Protein AF-A0A8H4ZK59-F1 (afdb_monomer)

Structure (mmCIF, N/CA/C/O backbone):
data_AF-A0A8H4ZK59-F1
#
_entry.id   AF-A0A8H4ZK59-F1
#
loop_
_atom_site.group_PDB
_atom_site.id
_atom_site.type_symbol
_atom_site.label_atom_id
_atom_site.label_alt_id
_atom_site.label_comp_id
_atom_site.label_asym_id
_atom_site.label_entity_id
_atom_site.label_seq_id
_atom_site.pdbx_PDB_ins_code
_atom_site.Cartn_x
_atom_site.Cartn_y
_atom_site.Cartn_z
_atom_site.occupancy
_atom_site.B_iso_or_equiv
_atom_site.auth_seq_id
_atom_site.auth_comp_id
_atom_site.auth_asym_id
_atom_site.auth_atom_id
_atom_site.pdbx_PDB_model_num
ATOM 1 N N . MET A 1 1 ? -4.619 -19.158 7.347 1.00 48.34 1 MET A N 1
ATOM 2 C CA . MET A 1 1 ? -5.415 -19.045 8.586 1.00 48.34 1 MET A CA 1
ATOM 3 C C . MET A 1 1 ? -6.252 -17.787 8.494 1.00 48.34 1 MET A C 1
ATOM 5 O O . MET A 1 1 ? -5.765 -16.810 7.934 1.00 48.34 1 MET A O 1
ATOM 9 N N . THR A 1 2 ? -7.490 -17.839 8.978 1.00 58.56 2 THR A N 1
ATOM 10 C CA . THR A 1 2 ? -8.391 -16.685 9.033 1.00 58.56 2 THR A CA 1
ATOM 11 C C . THR A 1 2 ? -7.908 -15.717 10.112 1.00 58.56 2 THR A C 1
ATOM 13 O O . THR A 1 2 ? -7.569 -16.148 11.212 1.00 58.56 2 THR A O 1
ATOM 16 N N . VAL A 1 3 ? -7.836 -14.427 9.795 1.00 61.72 3 VAL A N 1
ATOM 17 C CA . VAL A 1 3 ? -7.643 -13.352 10.767 1.00 61.72 3 VAL A CA 1
ATOM 18 C C . VAL A 1 3 ? -8.792 -13.442 11.779 1.00 61.72 3 VAL A C 1
ATOM 20 O O . VAL A 1 3 ? -9.950 -13.475 11.355 1.00 61.72 3 VAL A O 1
ATOM 23 N N . PRO A 1 4 ? -8.514 -13.536 13.092 1.00 56.09 4 PRO A N 1
ATOM 24 C CA . PRO A 1 4 ? -9.549 -13.516 14.115 1.00 56.09 4 PRO A CA 1
ATOM 25 C C . PRO A 1 4 ? -10.459 -12.314 13.911 1.00 56.09 4 PRO A C 1
ATOM 27 O O . PRO A 1 4 ? -9.973 -11.208 13.677 1.00 56.09 4 PRO A O 1
ATOM 30 N N . LYS A 1 5 ? -11.773 -12.527 14.012 1.00 52.84 5 LYS A N 1
ATOM 31 C CA . LYS A 1 5 ? -12.752 -11.445 13.856 1.00 52.84 5 LYS A CA 1
ATOM 32 C C . LYS A 1 5 ? -12.505 -10.316 14.865 1.00 52.84 5 LYS A C 1
ATOM 34 O O . LYS A 1 5 ? -12.771 -9.167 14.557 1.00 52.84 5 LYS A O 1
ATOM 39 N N . ASP A 1 6 ? -11.895 -10.634 16.008 1.00 48.19 6 ASP A N 1
ATOM 40 C CA . ASP A 1 6 ? -11.504 -9.690 17.063 1.00 48.19 6 ASP A CA 1
ATOM 41 C C . ASP A 1 6 ? -10.231 -8.887 16.754 1.00 48.19 6 ASP A C 1
ATOM 43 O O . ASP A 1 6 ? -9.748 -8.156 17.620 1.00 48.19 6 ASP A O 1
ATOM 47 N N . LEU A 1 7 ? -9.671 -8.989 15.538 1.00 55.62 7 LEU A N 1
ATOM 48 C CA . LEU A 1 7 ? -8.672 -8.039 15.051 1.00 55.62 7 LEU A CA 1
ATOM 49 C C . LEU A 1 7 ? -9.345 -6.678 14.817 1.00 55.62 7 LEU A C 1
ATOM 51 O O . LEU A 1 7 ? -9.568 -6.239 13.690 1.00 55.62 7 LEU A O 1
ATOM 55 N N . ALA A 1 8 ? -9.674 -6.004 15.910 1.00 51.56 8 ALA A N 1
ATOM 56 C CA . ALA A 1 8 ? -10.056 -4.615 15.900 1.00 51.56 8 ALA A CA 1
ATOM 57 C C . ALA A 1 8 ? -8.782 -3.796 15.685 1.00 51.56 8 ALA A C 1
ATOM 59 O O . ALA A 1 8 ? -7.984 -3.581 16.601 1.00 51.56 8 ALA A O 1
ATOM 60 N N . LEU A 1 9 ? -8.594 -3.314 14.455 1.00 60.66 9 LEU A N 1
ATOM 61 C CA . LEU A 1 9 ? -7.828 -2.093 14.253 1.00 60.66 9 LEU A CA 1
ATOM 62 C C . LEU A 1 9 ? -8.325 -1.063 15.288 1.00 60.66 9 LEU A C 1
ATOM 64 O O . LEU A 1 9 ? -9.522 -0.773 15.320 1.00 60.66 9 LEU A O 1
ATOM 68 N N . PRO A 1 10 ? -7.442 -0.555 16.164 1.00 58.97 10 PRO A N 1
ATOM 69 C CA . PRO A 1 10 ? -6.120 -0.098 15.755 1.00 58.97 10 PRO A CA 1
ATOM 70 C C . PRO A 1 10 ? -4.900 -0.776 16.394 1.00 58.97 10 PRO A C 1
ATOM 72 O O . PRO A 1 10 ? -3.805 -0.465 15.957 1.00 58.97 10 PRO A O 1
ATOM 75 N N . ASN A 1 11 ? -5.021 -1.691 17.360 1.00 65.44 11 ASN A N 1
ATOM 76 C CA . ASN A 1 11 ? -3.847 -2.192 18.098 1.00 65.44 11 ASN A CA 1
ATOM 77 C C . ASN A 1 11 ? -3.558 -3.663 17.790 1.00 65.44 11 ASN A C 1
ATOM 79 O O . ASN A 1 11 ? -4.249 -4.549 18.296 1.00 65.44 11 ASN A O 1
ATOM 83 N N . PHE A 1 12 ? -2.523 -3.941 16.996 1.00 71.69 12 PHE A N 1
ATOM 84 C CA . PHE A 1 12 ? -2.139 -5.319 16.692 1.00 71.69 12 PHE A CA 1
ATOM 85 C C . PHE A 1 12 ? -0.663 -5.466 16.311 1.00 71.69 12 PHE A C 1
ATOM 87 O O . PHE A 1 12 ? -0.071 -4.588 15.685 1.00 71.69 12 PHE A O 1
ATOM 94 N N . ASP A 1 13 ? -0.105 -6.623 16.661 1.00 79.56 13 ASP A N 1
ATOM 95 C CA . ASP A 1 13 ? 1.208 -7.101 16.235 1.00 79.56 13 ASP A CA 1
ATOM 96 C C . ASP A 1 13 ? 0.996 -8.360 15.388 1.00 79.56 13 ASP A C 1
ATOM 98 O O . ASP A 1 13 ? 0.587 -9.414 15.891 1.00 79.56 13 ASP A O 1
ATOM 102 N N . ALA A 1 14 ? 1.218 -8.244 14.079 1.00 74.38 14 ALA A N 1
ATOM 103 C CA . ALA A 1 14 ? 0.991 -9.330 13.140 1.00 74.38 14 ALA A CA 1
ATOM 104 C C . ALA A 1 14 ? 2.139 -9.518 12.159 1.00 74.38 14 ALA A C 1
ATOM 106 O O . ALA A 1 14 ? 2.661 -8.579 11.560 1.00 74.38 14 ALA A O 1
ATOM 107 N N . VAL A 1 15 ? 2.451 -10.785 11.909 1.00 80.06 15 VAL A N 1
ATOM 108 C CA . VAL A 1 15 ? 3.346 -11.204 10.840 1.00 80.06 15 VAL A CA 1
ATOM 109 C C . VAL A 1 15 ? 2.527 -11.859 9.742 1.00 80.06 15 VAL A C 1
ATOM 111 O O . VAL A 1 15 ? 1.883 -12.897 9.929 1.00 80.06 15 VAL A O 1
ATOM 114 N N . PHE A 1 16 ? 2.632 -11.264 8.570 1.00 78.94 16 PHE A N 1
ATOM 115 C CA . PHE A 1 16 ? 2.008 -11.672 7.335 1.00 78.94 16 PHE A CA 1
ATOM 116 C C . PHE A 1 16 ? 3.057 -12.205 6.364 1.00 78.94 16 PHE A C 1
ATOM 118 O O . PHE A 1 16 ? 4.176 -11.703 6.280 1.00 78.94 16 PHE A O 1
ATOM 125 N N . MET A 1 17 ? 2.691 -13.223 5.600 1.00 81.25 17 MET A N 1
ATOM 126 C CA . MET A 1 17 ? 3.440 -13.658 4.429 1.00 81.25 17 MET A CA 1
ATOM 127 C C . MET A 1 17 ? 2.568 -13.471 3.203 1.00 81.25 17 MET A C 1
ATOM 129 O O . MET A 1 17 ? 1.442 -13.964 3.162 1.00 81.25 17 MET A O 1
ATOM 133 N N . GLN A 1 18 ? 3.080 -12.774 2.197 1.00 79.31 18 GLN A N 1
ATOM 134 C CA . GLN A 1 18 ? 2.339 -12.585 0.959 1.00 79.31 18 GLN A CA 1
ATOM 135 C C . GLN A 1 18 ? 2.122 -13.933 0.254 1.00 79.31 18 GLN A C 1
ATOM 137 O O . GLN A 1 18 ? 3.056 -14.725 0.100 1.00 79.31 18 GLN A O 1
ATOM 142 N N . ASN A 1 19 ? 0.888 -14.188 -0.190 1.00 80.81 19 ASN A N 1
ATOM 143 C CA . ASN A 1 19 ? 0.561 -15.351 -1.008 1.00 80.81 19 ASN A CA 1
ATOM 144 C C . ASN A 1 19 ? 0.562 -14.972 -2.490 1.00 80.81 19 ASN A C 1
ATOM 146 O O . ASN A 1 19 ? -0.459 -14.542 -3.023 1.00 80.81 19 ASN A O 1
ATOM 150 N N . ASN A 1 20 ? 1.696 -15.162 -3.165 1.00 75.94 20 ASN A N 1
ATOM 151 C CA . ASN A 1 20 ? 1.840 -14.832 -4.588 1.00 75.94 20 ASN A CA 1
ATOM 152 C C . ASN A 1 20 ? 0.967 -15.696 -5.519 1.00 75.94 20 ASN A C 1
ATOM 154 O O . ASN A 1 20 ? 0.789 -15.317 -6.667 1.00 75.94 20 ASN A O 1
ATOM 158 N N . GLN A 1 21 ? 0.453 -16.848 -5.065 1.00 80.12 21 GLN A N 1
ATOM 159 C CA . GLN A 1 21 ? -0.399 -17.714 -5.894 1.00 80.12 21 GLN A CA 1
ATOM 160 C C . GLN A 1 21 ? -1.854 -17.243 -5.940 1.00 80.12 21 GLN A C 1
ATOM 162 O O . GLN A 1 21 ? -2.543 -17.490 -6.922 1.00 80.12 21 GLN A O 1
ATOM 167 N N . GLU A 1 22 ? -2.323 -16.589 -4.876 1.00 82.81 22 GLU A N 1
ATOM 168 C CA . GLU A 1 22 ? -3.693 -16.068 -4.793 1.00 82.81 22 GLU A CA 1
ATOM 169 C C . GLU A 1 22 ? -3.768 -14.548 -4.989 1.00 82.81 22 GLU A C 1
ATOM 171 O O . GLU A 1 22 ? -4.845 -14.021 -5.261 1.00 82.81 22 GLU A O 1
ATOM 176 N N . SER A 1 23 ? -2.643 -13.845 -4.833 1.00 84.56 23 SER A N 1
ATOM 177 C CA . SER A 1 23 ? -2.546 -12.410 -5.106 1.00 84.56 23 SER A CA 1
ATOM 178 C C . SER A 1 23 ? -2.484 -12.135 -6.602 1.00 84.56 23 SER A C 1
ATOM 180 O O . SER A 1 23 ? -1.914 -12.916 -7.365 1.00 84.56 23 SER A O 1
ATOM 182 N N . ASP A 1 24 ? -2.982 -10.971 -6.999 1.00 88.81 24 ASP A N 1
ATOM 183 C CA . ASP A 1 24 ? -2.792 -10.470 -8.353 1.00 88.81 24 ASP A CA 1
ATOM 184 C C . ASP A 1 24 ? -1.312 -10.135 -8.599 1.00 88.81 24 ASP A C 1
ATOM 186 O O . ASP A 1 24 ? -0.537 -9.848 -7.676 1.00 88.81 24 ASP A O 1
ATOM 190 N N . SER A 1 25 ? -0.909 -10.156 -9.871 1.00 85.69 25 SER A N 1
ATOM 191 C CA . SER A 1 25 ? 0.459 -9.815 -10.256 1.00 85.69 25 SER A CA 1
ATOM 192 C C . SER A 1 25 ? 0.756 -8.344 -9.968 1.00 85.69 25 SER A C 1
ATOM 194 O O . SER A 1 25 ? 0.067 -7.450 -10.450 1.00 85.69 25 SER A O 1
ATOM 196 N N . GLN A 1 26 ? 1.839 -8.086 -9.236 1.00 85.94 26 GLN A N 1
ATOM 197 C CA . GLN A 1 26 ? 2.339 -6.729 -8.997 1.00 85.94 26 GLN A CA 1
ATOM 198 C C . GLN A 1 26 ? 3.286 -6.236 -10.107 1.00 85.94 26 GLN A C 1
ATOM 200 O O . GLN A 1 26 ? 3.676 -5.069 -10.093 1.00 85.94 26 GLN A O 1
ATOM 205 N N . ASP A 1 27 ? 3.670 -7.097 -11.060 1.00 88.19 27 ASP A N 1
ATOM 206 C CA . ASP A 1 27 ? 4.622 -6.755 -12.131 1.00 88.19 27 ASP A CA 1
ATOM 207 C C . ASP A 1 27 ? 4.173 -5.549 -12.980 1.00 88.19 27 ASP A C 1
ATOM 209 O O . ASP A 1 27 ? 5.015 -4.677 -13.202 1.00 88.19 27 ASP A O 1
ATOM 213 N N . PRO A 1 28 ? 2.889 -5.404 -13.384 1.00 90.88 28 PRO A N 1
ATOM 214 C CA . PRO A 1 28 ? 2.435 -4.230 -14.137 1.00 90.88 28 PRO A CA 1
ATOM 215 C C . PRO A 1 28 ? 2.611 -2.921 -13.359 1.00 90.88 28 PRO A C 1
ATOM 217 O O . PRO A 1 28 ? 3.156 -1.949 -13.880 1.00 90.88 28 PRO A O 1
ATOM 220 N N . ILE A 1 29 ? 2.238 -2.910 -12.075 1.00 89.25 29 ILE A N 1
ATOM 221 C CA . ILE A 1 29 ? 2.377 -1.738 -11.199 1.00 89.25 29 ILE A CA 1
ATOM 222 C C . ILE A 1 29 ? 3.858 -1.379 -11.021 1.00 89.25 29 ILE A C 1
ATOM 224 O O . ILE A 1 29 ? 4.245 -0.225 -11.207 1.00 89.25 29 ILE A O 1
ATOM 228 N N . GLN A 1 30 ? 4.708 -2.371 -10.736 1.00 87.19 30 GLN A N 1
ATOM 229 C CA . GLN A 1 30 ? 6.155 -2.174 -10.606 1.00 87.19 30 GLN A CA 1
ATOM 230 C C . GLN A 1 30 ? 6.780 -1.676 -11.919 1.00 87.19 30 GLN A C 1
ATOM 232 O O . GLN A 1 30 ? 7.671 -0.826 -11.907 1.00 87.19 30 GLN A O 1
ATOM 237 N N . ALA A 1 31 ? 6.306 -2.166 -13.067 1.00 88.62 31 ALA A N 1
ATOM 238 C CA . ALA A 1 31 ? 6.762 -1.706 -14.371 1.00 88.62 31 ALA A CA 1
ATOM 239 C C . ALA A 1 31 ? 6.442 -0.228 -14.598 1.00 88.62 31 ALA A C 1
ATOM 241 O O . ALA A 1 31 ? 7.316 0.529 -15.022 1.00 88.62 31 ALA A O 1
ATOM 242 N N . LEU A 1 32 ? 5.223 0.199 -14.263 1.00 88.50 32 LEU A N 1
ATOM 243 C CA . LEU A 1 32 ? 4.804 1.591 -14.408 1.00 88.50 32 LEU A CA 1
ATOM 244 C C . LEU A 1 32 ? 5.549 2.538 -13.452 1.00 88.50 32 LEU A C 1
ATOM 246 O O . LEU A 1 32 ? 5.863 3.672 -13.836 1.00 88.50 32 LEU A O 1
ATOM 250 N N . GLN A 1 33 ? 5.902 2.060 -12.255 1.00 84.75 33 GLN A N 1
ATOM 251 C CA . GLN A 1 33 ? 6.762 2.767 -11.294 1.00 84.75 33 GLN A CA 1
ATOM 252 C C . GLN A 1 33 ? 8.212 2.938 -11.774 1.00 84.75 33 GLN A C 1
ATOM 254 O O . GLN A 1 33 ? 8.951 3.727 -11.193 1.00 84.75 33 GLN A O 1
ATOM 259 N N . GLY A 1 34 ? 8.617 2.238 -12.839 1.00 84.19 34 GLY A N 1
ATOM 260 C CA . GLY A 1 34 ? 9.976 2.293 -13.381 1.00 84.19 34 GLY A CA 1
ATOM 261 C C . GLY A 1 34 ? 10.925 1.246 -12.798 1.00 84.19 34 GLY A C 1
ATOM 262 O O . GLY A 1 34 ? 12.128 1.324 -13.034 1.00 84.19 34 GLY A O 1
ATOM 263 N N . VAL A 1 35 ? 10.413 0.242 -12.075 1.00 84.12 35 VAL A N 1
ATOM 264 C CA . VAL A 1 35 ? 11.249 -0.828 -11.517 1.00 84.12 35 VAL A CA 1
ATOM 265 C C . VAL A 1 35 ? 11.866 -1.652 -12.660 1.00 84.12 35 VAL A C 1
ATOM 267 O O . VAL A 1 35 ? 11.126 -2.165 -13.517 1.00 84.12 35 VAL A O 1
ATOM 270 N N . PRO A 1 36 ? 13.204 -1.833 -12.687 1.00 85.19 36 PRO A N 1
ATOM 271 C CA . PRO A 1 36 ? 13.877 -2.580 -13.747 1.00 85.19 36 PRO A CA 1
ATOM 272 C C . PRO A 1 36 ? 13.400 -4.034 -13.852 1.00 85.19 36 PRO A C 1
ATOM 274 O O . PRO A 1 36 ? 13.209 -4.712 -12.843 1.00 85.19 36 PRO A O 1
ATOM 277 N N . TYR A 1 37 ? 13.278 -4.551 -15.079 1.00 85.19 37 TYR A N 1
ATOM 278 C CA . TYR A 1 37 ? 12.725 -5.887 -15.362 1.00 85.19 37 TYR A CA 1
ATOM 279 C C . TYR A 1 37 ? 13.381 -7.022 -14.559 1.00 85.19 37 TYR A C 1
ATOM 281 O O . TYR A 1 37 ? 12.683 -7.871 -14.004 1.00 85.19 37 TYR A O 1
ATOM 289 N N . ALA A 1 38 ? 14.714 -7.023 -14.455 1.00 84.06 38 ALA A N 1
ATOM 290 C CA . ALA A 1 38 ? 15.444 -8.042 -13.701 1.00 84.06 38 ALA A CA 1
ATOM 291 C C . ALA A 1 38 ? 15.030 -8.070 -12.219 1.00 84.06 38 ALA A C 1
ATOM 293 O O . ALA A 1 38 ? 14.849 -9.143 -11.650 1.00 84.06 38 ALA A O 1
ATOM 294 N N . ILE A 1 39 ? 14.806 -6.897 -11.617 1.00 83.06 39 ILE A N 1
ATOM 295 C CA . ILE A 1 39 ? 14.348 -6.769 -10.229 1.00 83.06 39 ILE A CA 1
ATOM 296 C C . ILE A 1 39 ? 12.915 -7.283 -10.098 1.00 83.06 39 ILE A C 1
ATOM 298 O O . ILE A 1 39 ? 12.643 -8.076 -9.201 1.00 83.06 39 ILE A O 1
ATOM 302 N N . ARG A 1 40 ? 12.018 -6.927 -11.024 1.00 86.00 40 ARG A N 1
ATOM 303 C CA . ARG A 1 40 ? 10.627 -7.412 -10.991 1.00 86.00 40 ARG A CA 1
ATOM 304 C C . ARG A 1 40 ? 10.543 -8.936 -11.061 1.00 86.00 40 ARG A C 1
ATOM 306 O O . ARG A 1 40 ? 9.782 -9.553 -10.319 1.00 86.00 40 ARG A O 1
ATOM 313 N N . LYS A 1 41 ? 11.385 -9.571 -11.887 1.00 86.19 41 LYS A N 1
ATOM 314 C CA . LYS A 1 41 ? 11.480 -11.039 -11.938 1.00 86.19 41 LYS A CA 1
ATOM 315 C C . LYS A 1 41 ? 11.967 -11.637 -10.628 1.00 86.19 41 LYS A C 1
ATOM 317 O O . LYS A 1 41 ? 11.374 -12.609 -10.168 1.00 86.19 41 LYS A O 1
ATOM 322 N N . VAL A 1 42 ? 12.967 -11.034 -9.994 1.00 82.19 42 VAL A N 1
ATOM 323 C CA . VAL A 1 42 ? 13.423 -11.473 -8.672 1.00 82.19 42 VAL A CA 1
ATOM 324 C C . VAL A 1 42 ? 12.317 -11.313 -7.621 1.00 82.19 42 VAL A C 1
ATOM 326 O O . VAL A 1 42 ? 12.067 -12.247 -6.866 1.00 82.19 42 VAL A O 1
ATOM 329 N N . ILE A 1 43 ? 11.593 -10.191 -7.604 1.00 79.38 43 ILE A N 1
ATOM 330 C CA . ILE A 1 43 ? 10.474 -9.969 -6.672 1.00 79.38 43 ILE A CA 1
ATOM 331 C C . ILE A 1 43 ? 9.357 -10.997 -6.897 1.00 79.38 43 ILE A C 1
ATOM 333 O O . ILE A 1 43 ? 8.812 -11.520 -5.928 1.00 79.38 43 ILE A O 1
ATOM 337 N N . SER A 1 44 ? 9.059 -11.354 -8.151 1.00 80.00 44 SER A N 1
ATOM 338 C CA . SER A 1 44 ? 7.984 -12.305 -8.478 1.00 80.00 44 SER A CA 1
ATOM 339 C C . SER A 1 44 ? 8.188 -13.707 -7.887 1.00 80.00 44 SER A C 1
ATOM 341 O O . SER A 1 44 ? 7.217 -14.389 -7.556 1.00 80.00 44 SER A O 1
ATOM 343 N N . ILE A 1 45 ? 9.444 -14.126 -7.707 1.00 81.19 45 ILE A N 1
ATOM 344 C CA . ILE A 1 45 ? 9.795 -15.422 -7.111 1.00 81.19 45 ILE A CA 1
ATOM 345 C C . ILE A 1 45 ? 10.088 -15.320 -5.606 1.00 81.19 45 ILE A C 1
ATOM 347 O O . ILE A 1 45 ? 10.240 -16.342 -4.934 1.00 81.19 45 ILE A O 1
ATOM 351 N N . ALA A 1 46 ? 10.175 -14.104 -5.064 1.00 78.44 46 ALA A N 1
ATOM 352 C CA . ALA A 1 46 ? 10.493 -13.873 -3.667 1.00 78.44 46 ALA A CA 1
ATOM 353 C C . ALA A 1 46 ? 9.280 -14.088 -2.756 1.00 78.44 46 ALA A C 1
ATOM 355 O O . ALA A 1 46 ? 8.144 -13.756 -3.099 1.00 78.44 46 ALA A O 1
ATOM 356 N N . LYS A 1 47 ? 9.532 -14.579 -1.540 1.00 79.75 47 LYS A N 1
ATOM 357 C CA . LYS A 1 47 ? 8.524 -14.626 -0.476 1.00 79.75 47 LYS A CA 1
ATOM 358 C C . LYS A 1 47 ? 8.674 -13.385 0.393 1.00 79.75 47 LYS A C 1
ATOM 360 O O . LYS A 1 47 ? 9.648 -13.276 1.132 1.00 79.75 47 LYS A O 1
ATOM 365 N N . ILE A 1 48 ? 7.717 -12.466 0.324 1.00 78.88 48 ILE A N 1
ATOM 366 C CA . ILE A 1 48 ? 7.738 -11.242 1.132 1.00 78.88 48 ILE A CA 1
ATOM 367 C C . ILE A 1 48 ? 7.054 -11.522 2.473 1.00 78.88 48 ILE A C 1
ATOM 369 O O . ILE A 1 48 ? 5.886 -11.917 2.524 1.00 78.88 48 ILE A O 1
ATOM 373 N N . LYS A 1 49 ? 7.799 -11.335 3.562 1.00 80.69 49 LYS A N 1
ATOM 374 C CA . LYS A 1 49 ? 7.294 -11.327 4.935 1.00 80.69 49 LYS A CA 1
ATOM 375 C C . LYS A 1 49 ? 7.098 -9.881 5.363 1.00 80.69 49 LYS A C 1
ATOM 377 O O . LYS A 1 49 ? 8.012 -9.075 5.240 1.00 80.69 49 LYS A O 1
ATOM 382 N N . ILE A 1 50 ? 5.919 -9.567 5.872 1.00 78.19 50 ILE A N 1
ATOM 383 C CA . ILE A 1 50 ? 5.550 -8.242 6.352 1.00 78.19 50 ILE A CA 1
ATOM 384 C C . ILE A 1 50 ? 5.207 -8.374 7.830 1.00 78.19 50 ILE A C 1
ATOM 38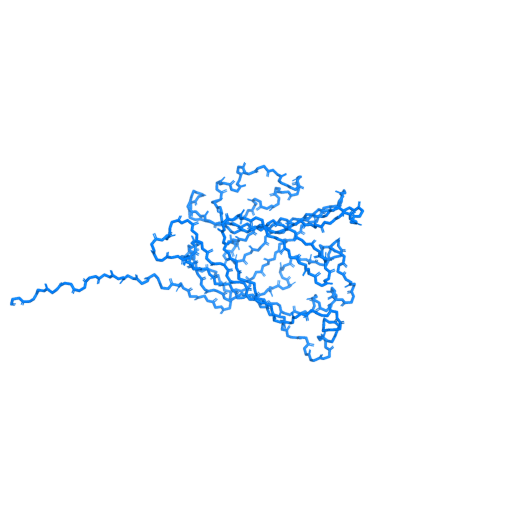6 O O . ILE A 1 50 ? 4.290 -9.100 8.197 1.00 78.19 50 ILE A O 1
ATOM 390 N N . HIS A 1 51 ? 5.948 -7.692 8.687 1.00 79.75 51 HIS A N 1
ATOM 391 C CA . HIS A 1 51 ? 5.662 -7.571 10.108 1.00 79.75 51 HIS A CA 1
ATOM 392 C C . HIS A 1 51 ? 5.106 -6.174 10.362 1.00 79.75 51 HIS A C 1
ATOM 394 O O . HIS A 1 51 ? 5.779 -5.181 10.095 1.00 79.75 51 HIS A O 1
ATOM 400 N N . ILE A 1 52 ? 3.857 -6.113 10.814 1.00 77.50 52 ILE A N 1
ATOM 401 C CA . ILE A 1 52 ? 3.143 -4.877 11.112 1.00 77.50 52 ILE A CA 1
ATOM 402 C C . ILE A 1 52 ? 2.931 -4.813 12.615 1.00 77.50 52 ILE A C 1
ATOM 404 O O . ILE A 1 52 ? 2.347 -5.727 13.196 1.00 77.50 52 ILE A O 1
ATOM 408 N N . ILE A 1 53 ? 3.382 -3.720 13.218 1.00 78.88 53 ILE A N 1
ATOM 409 C CA . ILE A 1 53 ? 3.102 -3.379 14.607 1.00 78.88 53 ILE A CA 1
ATOM 410 C C . ILE A 1 53 ? 2.373 -2.042 14.602 1.00 78.88 53 ILE A C 1
ATOM 412 O O . ILE A 1 53 ? 2.890 -1.055 14.069 1.00 78.88 53 ILE A O 1
ATOM 416 N N . VAL A 1 54 ? 1.176 -2.024 15.186 1.00 74.94 54 VAL A N 1
ATOM 417 C CA . VAL A 1 54 ? 0.396 -0.806 15.394 1.00 74.94 54 VAL A CA 1
ATOM 418 C C . VAL A 1 54 ? 0.132 -0.605 16.877 1.00 74.94 54 VAL A C 1
ATOM 420 O O . VAL A 1 54 ? -0.508 -1.436 17.522 1.00 74.94 54 VAL A O 1
ATOM 423 N N . GLU A 1 55 ? 0.638 0.504 17.410 1.00 77.00 55 GLU A N 1
ATOM 424 C CA . GLU A 1 55 ? 0.609 0.835 18.837 1.00 77.00 55 GLU A CA 1
ATOM 425 C C . GLU A 1 55 ? 0.259 2.317 19.033 1.00 77.00 55 GLU A C 1
ATOM 427 O O . GLU A 1 55 ? 0.625 3.140 18.194 1.00 77.00 55 GLU A O 1
ATOM 432 N N . PRO A 1 56 ? -0.443 2.711 20.108 1.00 70.81 56 PRO A N 1
ATOM 433 C CA . PRO A 1 56 ? -0.728 4.120 20.373 1.00 70.81 56 PRO A CA 1
ATOM 434 C C . PRO A 1 56 ? 0.566 4.896 20.670 1.00 70.81 56 PRO A C 1
ATOM 436 O O . PRO A 1 56 ? 1.464 4.379 21.332 1.00 70.81 56 PRO A O 1
ATOM 439 N N . VAL A 1 57 ? 0.657 6.151 20.213 1.00 69.69 57 VAL A N 1
ATOM 440 C CA . VAL A 1 57 ? 1.852 6.999 20.429 1.00 69.69 57 VAL A CA 1
ATOM 441 C C . VAL A 1 57 ? 2.076 7.286 21.918 1.00 69.69 57 VAL A C 1
ATOM 443 O O . VAL A 1 57 ? 3.211 7.253 22.382 1.00 69.69 57 VAL A O 1
ATOM 446 N N . ASN A 1 58 ? 0.997 7.521 22.672 1.00 66.38 58 ASN A N 1
ATOM 447 C CA . ASN A 1 58 ? 1.011 7.694 24.125 1.00 66.38 58 ASN A CA 1
ATOM 448 C C . ASN A 1 58 ? -0.141 6.900 24.756 1.00 66.38 58 ASN A C 1
ATOM 450 O O . ASN A 1 58 ? -1.234 6.846 24.191 1.00 66.38 58 ASN A O 1
ATOM 454 N N . ALA A 1 59 ? 0.055 6.379 25.973 1.00 57.91 59 ALA A N 1
ATOM 455 C CA . ALA A 1 59 ? -1.007 5.722 26.750 1.00 57.91 59 ALA A CA 1
ATOM 456 C C . ALA A 1 59 ? -2.207 6.654 27.036 1.00 57.91 59 ALA A C 1
ATOM 458 O O . ALA A 1 59 ? -3.331 6.185 27.199 1.00 57.91 59 ALA A O 1
ATOM 459 N N . SER A 1 60 ? -1.969 7.971 27.045 1.00 56.75 60 SER A N 1
ATOM 460 C CA . SER A 1 60 ? -2.976 9.020 27.251 1.00 56.75 60 SER A CA 1
ATOM 461 C C . SER A 1 60 ? -3.681 9.471 25.959 1.00 56.75 60 SER A C 1
ATOM 463 O O . SER A 1 60 ? -4.781 10.005 26.036 1.00 56.75 60 SER A O 1
ATOM 465 N N . ASP A 1 61 ? -3.079 9.236 24.781 1.00 52.66 61 ASP A N 1
ATOM 466 C CA . ASP A 1 61 ? -3.594 9.621 23.448 1.00 52.66 61 ASP A CA 1
ATOM 467 C C . ASP A 1 61 ? -4.174 8.417 22.686 1.00 52.66 61 ASP A C 1
ATOM 469 O O . ASP A 1 61 ? -4.127 8.349 21.453 1.00 52.66 61 ASP A O 1
ATOM 473 N N . ALA A 1 62 ? -4.751 7.455 23.412 1.00 51.75 62 ALA A N 1
ATOM 474 C CA . ALA A 1 62 ? -5.333 6.234 22.849 1.00 51.75 62 ALA A CA 1
ATOM 475 C C . ALA A 1 62 ? -6.447 6.481 21.804 1.00 51.75 62 ALA A C 1
ATOM 477 O O . ALA A 1 62 ? -6.934 5.531 21.190 1.00 51.75 62 ALA A O 1
ATOM 478 N N . SER A 1 63 ? -6.855 7.738 21.600 1.00 53.44 63 SER A N 1
ATOM 479 C CA . SER A 1 63 ? -7.950 8.154 20.731 1.00 53.44 63 SER A CA 1
ATOM 480 C C . SER A 1 63 ? -7.543 8.704 19.358 1.00 53.44 63 SER A C 1
ATOM 482 O O . SER A 1 63 ? -8.431 8.796 18.512 1.00 53.44 63 SER A O 1
ATOM 484 N N . SER A 1 64 ? -6.275 9.067 19.081 1.00 57.03 64 SER A N 1
ATOM 485 C CA . SER A 1 64 ? -5.982 9.800 17.825 1.00 57.03 64 SER A CA 1
ATOM 486 C C . SER A 1 64 ? -4.682 9.501 17.074 1.00 57.03 64 SER A C 1
ATOM 488 O O . SER A 1 64 ? -4.661 9.714 15.862 1.00 57.03 64 SER A O 1
ATOM 490 N N . LYS A 1 65 ? -3.611 9.002 17.710 1.00 67.12 65 LYS A N 1
ATOM 491 C CA . LYS A 1 65 ? -2.326 8.777 17.018 1.00 67.12 65 LYS A CA 1
ATOM 492 C C . LYS A 1 65 ? -1.755 7.394 17.300 1.00 67.12 65 LYS A C 1
ATOM 494 O O . LYS A 1 65 ? -1.618 7.000 18.457 1.00 67.12 65 LYS A O 1
ATOM 499 N N . TYR A 1 66 ? -1.344 6.704 16.237 1.00 71.12 66 TYR A N 1
ATOM 500 C CA . TYR A 1 66 ? -0.735 5.376 16.307 1.00 71.12 66 TYR A CA 1
ATOM 501 C C . TYR A 1 66 ? 0.628 5.363 15.611 1.00 71.12 66 TYR A C 1
ATOM 503 O O . TYR A 1 66 ? 0.770 5.884 14.503 1.00 71.12 66 TYR A O 1
ATOM 511 N N . HIS A 1 67 ? 1.621 4.752 16.250 1.00 74.81 67 HIS A N 1
ATOM 512 C CA . HIS A 1 67 ? 2.829 4.281 15.594 1.00 74.81 67 HIS A CA 1
ATOM 513 C C . HIS A 1 67 ? 2.483 3.088 14.712 1.00 74.81 67 HIS A C 1
ATOM 515 O O . HIS A 1 67 ? 1.885 2.119 15.164 1.00 74.81 67 HIS A O 1
ATOM 521 N N . PHE A 1 68 ? 2.887 3.172 13.456 1.00 75.00 68 PHE A N 1
ATOM 522 C CA . PHE A 1 68 ? 2.833 2.117 12.466 1.00 75.00 68 PHE A CA 1
ATOM 523 C C . PHE A 1 68 ? 4.263 1.757 12.098 1.00 75.00 68 PHE A C 1
ATOM 525 O O . PHE A 1 68 ? 4.968 2.511 11.424 1.00 75.00 68 PHE A O 1
ATOM 532 N N . LYS A 1 69 ? 4.702 0.603 12.586 1.00 77.31 69 LYS A N 1
ATOM 533 C CA . LYS A 1 69 ? 5.989 0.022 12.236 1.00 77.31 69 LYS A CA 1
ATOM 534 C C . LYS A 1 69 ? 5.756 -1.106 11.246 1.00 77.31 69 LYS A C 1
ATOM 536 O O . LYS A 1 69 ? 5.130 -2.112 11.568 1.00 77.31 69 LYS A O 1
ATOM 541 N N . LEU A 1 70 ? 6.285 -0.917 10.045 1.00 74.62 70 LEU A N 1
ATOM 542 C CA . LEU A 1 70 ? 6.253 -1.868 8.950 1.00 74.62 70 LEU A CA 1
ATOM 543 C C . LEU A 1 70 ? 7.665 -2.394 8.718 1.00 74.62 70 LEU A C 1
ATOM 545 O O . LEU A 1 70 ? 8.522 -1.689 8.191 1.00 74.62 70 LEU A O 1
ATOM 549 N N . THR A 1 71 ? 7.908 -3.646 9.077 1.00 75.88 71 THR A N 1
ATOM 550 C CA . THR A 1 71 ? 9.143 -4.344 8.725 1.00 75.88 71 THR A CA 1
ATOM 551 C C . THR A 1 71 ? 8.857 -5.315 7.587 1.00 75.88 71 THR A C 1
ATOM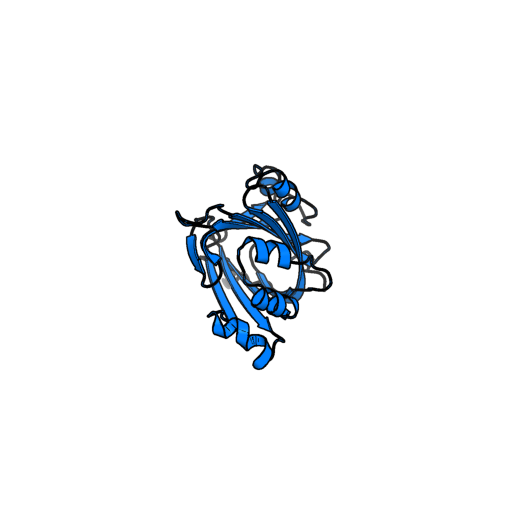 553 O O . THR A 1 71 ? 8.163 -6.315 7.756 1.00 75.88 71 THR A O 1
ATOM 556 N N . SER A 1 72 ? 9.388 -5.012 6.408 1.00 67.25 72 SER A N 1
ATOM 557 C CA . SER A 1 72 ? 9.317 -5.872 5.226 1.00 67.25 72 SER A CA 1
ATOM 558 C C . SER A 1 72 ? 10.631 -6.628 5.037 1.00 67.25 72 SER A C 1
ATOM 560 O O . SER A 1 72 ? 11.699 -6.019 5.043 1.00 67.25 72 SER A O 1
ATOM 562 N N . SER A 1 73 ? 10.539 -7.942 4.851 1.00 74.31 73 SER A N 1
ATOM 563 C CA . SER A 1 73 ? 11.670 -8.853 4.672 1.00 74.31 73 SER A CA 1
ATOM 564 C C . SER A 1 73 ? 11.461 -9.724 3.436 1.00 74.31 73 SER A C 1
ATOM 566 O O . SER A 1 73 ? 10.472 -10.455 3.328 1.00 74.31 73 SER A O 1
ATOM 568 N N . VAL A 1 74 ? 12.405 -9.680 2.501 1.00 70.81 74 VAL A N 1
ATOM 569 C CA . VAL A 1 74 ? 12.421 -10.501 1.288 1.00 70.81 74 VAL A CA 1
ATOM 570 C C . VAL A 1 74 ? 13.136 -11.818 1.585 1.00 70.81 74 VAL A C 1
ATOM 572 O O . VAL A 1 74 ? 14.340 -11.854 1.829 1.00 70.81 74 VAL A O 1
ATOM 575 N N . MET A 1 75 ? 12.396 -12.923 1.545 1.00 69.88 75 MET A N 1
ATOM 576 C CA . MET A 1 75 ? 12.887 -14.263 1.869 1.00 69.88 75 MET A CA 1
ATOM 577 C C . MET A 1 75 ? 12.894 -15.184 0.641 1.00 69.88 75 MET A C 1
ATOM 579 O O . MET A 1 75 ? 12.179 -14.973 -0.339 1.00 69.88 75 MET A O 1
ATOM 583 N N . GLY A 1 76 ? 13.671 -16.268 0.718 1.00 57.66 76 GLY A N 1
ATOM 584 C CA . GLY A 1 76 ? 13.608 -17.380 -0.242 1.00 57.66 76 GLY A CA 1
ATOM 585 C C . GLY A 1 76 ? 14.413 -17.207 -1.534 1.00 57.66 76 GLY A C 1
ATOM 586 O O . GLY A 1 76 ? 14.380 -18.099 -2.371 1.00 57.66 76 GLY A O 1
ATOM 587 N N . LEU A 1 77 ? 15.163 -16.111 -1.686 1.00 57.12 77 LEU A N 1
ATOM 588 C CA . LEU A 1 77 ? 15.964 -15.840 -2.889 1.00 57.12 77 LEU A CA 1
ATOM 589 C C . LEU A 1 77 ? 17.386 -16.431 -2.859 1.00 57.12 77 LEU A C 1
ATOM 591 O O . LEU A 1 77 ? 18.066 -16.447 -3.882 1.00 57.12 77 LEU A O 1
ATOM 595 N N . GLY A 1 78 ? 17.860 -16.923 -1.707 1.00 48.66 78 GLY A N 1
ATOM 596 C CA . GLY A 1 78 ? 19.261 -17.330 -1.533 1.00 48.66 78 GLY A CA 1
ATOM 597 C C . GLY A 1 78 ? 20.256 -16.180 -1.786 1.00 48.66 78 GLY A C 1
ATOM 598 O O . GLY A 1 78 ? 19.874 -15.056 -2.102 1.00 48.66 78 GLY A O 1
ATOM 599 N N . ILE A 1 79 ? 21.560 -16.440 -1.640 1.00 52.19 79 ILE A N 1
ATOM 600 C CA . ILE A 1 79 ? 22.596 -15.402 -1.829 1.00 52.19 79 ILE A CA 1
ATOM 601 C C . ILE A 1 79 ? 22.664 -14.951 -3.298 1.00 52.19 79 ILE A C 1
ATOM 603 O O . ILE A 1 79 ? 22.760 -13.758 -3.574 1.00 52.19 79 ILE A O 1
ATOM 607 N N . ILE A 1 80 ? 22.574 -15.901 -4.235 1.00 55.16 80 ILE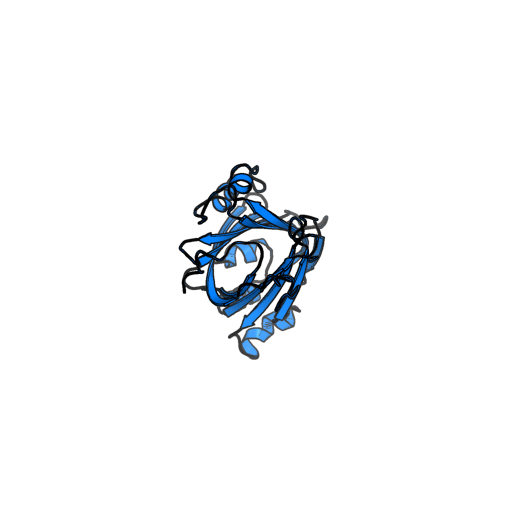 A N 1
ATOM 608 C CA . ILE A 1 80 ? 22.695 -15.643 -5.677 1.00 55.16 80 ILE A CA 1
ATOM 609 C C . ILE A 1 80 ? 21.440 -14.947 -6.222 1.00 55.16 80 ILE A C 1
ATOM 611 O O . ILE A 1 80 ? 21.557 -13.969 -6.954 1.00 55.16 80 ILE A O 1
ATOM 615 N N . GLY A 1 81 ? 20.238 -15.387 -5.834 1.00 56.03 81 GLY A N 1
ATOM 616 C CA . GLY A 1 81 ? 18.995 -14.774 -6.313 1.00 56.03 81 GLY A CA 1
ATOM 617 C C . GLY A 1 81 ? 18.741 -13.375 -5.745 1.00 56.03 81 GLY A C 1
ATOM 618 O O . GLY A 1 81 ? 18.052 -12.584 -6.380 1.00 56.03 81 GLY A O 1
ATOM 619 N N . ALA A 1 82 ? 19.337 -13.024 -4.598 1.00 66.50 82 ALA A N 1
ATOM 620 C CA . ALA A 1 82 ? 19.289 -11.668 -4.045 1.00 66.50 82 ALA A CA 1
ATOM 621 C C . ALA A 1 82 ? 20.352 -10.717 -4.637 1.00 66.50 82 ALA A C 1
ATOM 623 O O . ALA A 1 82 ? 20.303 -9.514 -4.372 1.00 66.50 82 ALA A O 1
ATOM 624 N N . ALA A 1 83 ? 21.311 -11.215 -5.428 1.00 67.75 83 ALA A N 1
ATOM 625 C CA . ALA A 1 83 ? 22.399 -10.399 -5.972 1.00 67.75 83 ALA A CA 1
ATOM 626 C C . ALA A 1 83 ? 21.914 -9.207 -6.826 1.00 67.75 83 ALA A C 1
ATOM 628 O O . ALA A 1 83 ? 22.428 -8.107 -6.614 1.00 67.75 83 ALA A O 1
ATOM 629 N N . PRO A 1 84 ? 20.894 -9.346 -7.703 1.00 70.00 84 PRO A N 1
ATOM 630 C CA . PRO A 1 84 ? 20.370 -8.211 -8.460 1.00 70.00 84 PRO A CA 1
ATOM 631 C C . PRO A 1 84 ? 19.761 -7.127 -7.565 1.00 70.00 84 PRO A C 1
ATOM 633 O O . PRO A 1 84 ? 19.954 -5.951 -7.841 1.00 70.00 84 PRO A O 1
ATOM 636 N N . LEU A 1 85 ? 19.081 -7.509 -6.475 1.00 72.38 85 LEU A N 1
ATOM 637 C CA . LEU A 1 85 ? 18.515 -6.570 -5.497 1.00 72.38 85 LEU A CA 1
ATOM 638 C C . LEU A 1 85 ? 19.627 -5.775 -4.797 1.00 72.38 85 LEU A C 1
ATOM 640 O O . LEU A 1 85 ? 19.578 -4.549 -4.743 1.00 72.38 85 LEU A O 1
ATOM 644 N N . ARG A 1 86 ? 20.679 -6.458 -4.330 1.00 70.69 86 ARG A N 1
ATOM 645 C CA . ARG A 1 86 ? 21.815 -5.807 -3.653 1.00 70.69 86 ARG A CA 1
ATOM 646 C C . ARG A 1 86 ? 22.598 -4.874 -4.575 1.00 70.69 86 ARG A C 1
ATOM 648 O O . ARG A 1 86 ? 23.020 -3.812 -4.133 1.00 70.69 86 ARG A O 1
ATOM 655 N N . ALA A 1 87 ? 22.771 -5.250 -5.843 1.00 71.75 87 ALA A N 1
ATOM 656 C CA . ALA A 1 87 ? 23.513 -4.459 -6.827 1.00 71.75 87 ALA A CA 1
ATOM 657 C C . ALA A 1 87 ? 22.894 -3.075 -7.086 1.00 71.75 87 ALA A C 1
ATOM 659 O O . ALA A 1 87 ? 23.602 -2.150 -7.469 1.00 71.75 87 ALA A O 1
ATOM 660 N N . VAL A 1 88 ? 21.590 -2.924 -6.845 1.00 69.75 88 VAL A N 1
ATOM 661 C CA . VAL A 1 88 ? 20.859 -1.655 -6.987 1.00 69.75 88 VAL A CA 1
ATOM 662 C C . VAL A 1 88 ? 20.512 -1.022 -5.634 1.00 69.75 88 VAL A C 1
ATOM 664 O O . VAL A 1 88 ? 19.622 -0.181 -5.547 1.00 69.75 88 VAL A O 1
ATOM 667 N N . GLY A 1 89 ? 21.193 -1.441 -4.562 1.00 66.25 89 GLY A N 1
ATOM 668 C CA . GLY A 1 89 ? 21.022 -0.875 -3.224 1.00 66.25 89 GLY A CA 1
ATOM 669 C C . GLY A 1 89 ? 19.719 -1.265 -2.521 1.00 66.25 89 GLY A C 1
ATOM 670 O O . GLY A 1 89 ? 19.361 -0.642 -1.525 1.00 66.25 89 GLY A O 1
ATOM 671 N N . PHE A 1 90 ? 19.002 -2.287 -3.000 1.00 67.94 90 PHE A N 1
ATOM 672 C CA . PHE A 1 90 ? 17.782 -2.752 -2.346 1.00 67.94 90 PHE A CA 1
ATOM 673 C C . PHE A 1 90 ? 18.117 -3.531 -1.075 1.00 67.94 90 PHE A C 1
ATOM 675 O O . PHE A 1 90 ? 18.799 -4.563 -1.113 1.00 67.94 90 PHE A O 1
ATOM 682 N N . GLN A 1 91 ? 17.604 -3.055 0.056 1.00 67.88 91 GLN A N 1
ATOM 683 C CA . GLN A 1 91 ? 17.731 -3.749 1.330 1.00 67.88 91 GLN A CA 1
ATOM 684 C C . GLN A 1 91 ? 16.727 -4.903 1.385 1.00 67.88 91 GLN A C 1
ATOM 686 O O . GLN A 1 91 ? 15.530 -4.717 1.182 1.00 67.88 91 GLN A O 1
ATOM 691 N N . THR A 1 92 ? 17.214 -6.118 1.648 1.00 69.12 92 THR A N 1
ATOM 692 C CA . THR A 1 92 ? 16.354 -7.306 1.785 1.00 69.12 92 THR A CA 1
ATOM 693 C C . THR A 1 92 ? 15.525 -7.283 3.062 1.00 69.12 92 THR A C 1
ATOM 695 O O . THR A 1 92 ? 14.517 -7.974 3.120 1.00 69.12 92 THR A O 1
ATOM 698 N N . ASP A 1 93 ? 15.926 -6.475 4.042 1.00 72.88 93 ASP A N 1
ATOM 699 C CA . ASP A 1 93 ? 15.164 -6.156 5.241 1.00 72.88 93 ASP A CA 1
ATOM 700 C C . ASP A 1 93 ? 15.059 -4.637 5.341 1.00 72.88 93 ASP A C 1
ATOM 702 O O . ASP A 1 93 ? 16.073 -3.944 5.397 1.00 72.88 93 ASP A O 1
ATOM 706 N N . ASN A 1 94 ? 13.837 -4.122 5.352 1.00 69.75 94 ASN A N 1
ATOM 707 C CA . ASN A 1 94 ? 13.564 -2.697 5.460 1.00 69.75 94 ASN A CA 1
ATOM 708 C C . ASN A 1 94 ? 12.521 -2.471 6.555 1.00 69.75 94 ASN A C 1
ATOM 710 O O . ASN A 1 94 ? 11.463 -3.102 6.543 1.00 69.75 94 ASN A O 1
ATOM 714 N N . THR A 1 95 ? 12.827 -1.581 7.498 1.00 74.88 95 THR A N 1
ATOM 715 C CA . THR A 1 95 ? 11.909 -1.178 8.567 1.00 74.88 95 THR A CA 1
ATOM 716 C C . THR A 1 95 ? 11.550 0.285 8.390 1.00 74.88 95 THR A C 1
ATOM 718 O O . THR A 1 95 ? 12.418 1.149 8.454 1.00 74.88 95 THR A O 1
ATOM 721 N N . ASP A 1 96 ? 10.262 0.547 8.204 1.00 70.38 96 ASP A N 1
ATOM 722 C CA . ASP A 1 96 ? 9.686 1.881 8.117 1.00 70.38 96 ASP A CA 1
ATOM 723 C C . ASP A 1 96 ? 8.846 2.131 9.374 1.00 70.38 96 ASP A C 1
ATOM 725 O O . ASP A 1 96 ? 7.938 1.356 9.685 1.00 70.38 96 ASP A O 1
ATOM 729 N N . VAL A 1 97 ? 9.181 3.170 10.138 1.00 76.88 97 VAL A N 1
ATOM 730 C CA . VAL A 1 97 ? 8.463 3.547 11.363 1.00 76.88 97 VAL A CA 1
ATOM 731 C C . VAL A 1 97 ? 7.821 4.900 11.124 1.00 76.88 97 VAL A C 1
ATOM 733 O O . VAL A 1 97 ? 8.524 5.887 10.914 1.00 76.88 97 VAL A O 1
ATOM 736 N N . ARG A 1 98 ? 6.489 4.951 11.162 1.00 76.38 98 ARG A N 1
ATOM 737 C CA . ARG A 1 98 ? 5.726 6.173 10.894 1.00 76.38 98 ARG A CA 1
ATOM 738 C C . ARG A 1 98 ? 4.612 6.375 11.899 1.00 76.38 98 ARG A C 1
ATOM 740 O O . ARG A 1 98 ? 4.105 5.427 12.484 1.00 76.38 98 ARG A O 1
ATOM 747 N N . VAL A 1 99 ? 4.200 7.623 12.064 1.00 77.88 99 VAL A N 1
ATOM 748 C CA . VAL A 1 99 ? 2.956 7.960 12.756 1.00 77.88 99 VAL A CA 1
ATOM 749 C C . VAL A 1 99 ? 1.833 7.945 11.718 1.00 77.88 99 VAL A C 1
ATOM 751 O O . VAL A 1 99 ? 1.973 8.548 10.658 1.00 77.88 99 VAL A O 1
ATOM 754 N N . MET A 1 100 ? 0.723 7.258 11.994 1.00 78.88 100 MET A N 1
ATOM 755 C CA . MET A 1 100 ? -0.490 7.324 11.166 1.00 78.88 100 MET A CA 1
ATOM 756 C C . MET A 1 100 ? -1.309 8.562 11.523 1.00 78.88 100 MET A C 1
ATOM 758 O O . MET A 1 100 ? -2.399 8.466 12.080 1.00 78.88 100 MET A O 1
ATOM 762 N N . ASP A 1 101 ? -0.756 9.732 11.235 1.00 79.56 101 ASP A N 1
ATOM 763 C CA . ASP A 1 101 ? -1.394 11.035 11.445 1.00 79.56 101 ASP A CA 1
ATOM 764 C C . ASP A 1 101 ? -1.912 11.652 10.137 1.00 79.56 101 ASP A C 1
ATOM 766 O O . ASP A 1 101 ? -2.501 12.734 10.137 1.00 79.56 101 ASP A O 1
ATOM 770 N N . GLY A 1 102 ? -1.706 10.965 9.010 1.00 81.69 102 GLY A N 1
ATOM 771 C CA . GLY A 1 102 ? -2.053 11.476 7.697 1.00 81.69 102 GLY A CA 1
ATOM 772 C C . GLY A 1 102 ? -1.210 12.677 7.273 1.00 81.69 102 GLY A C 1
ATOM 773 O O . GLY A 1 102 ? -1.657 13.421 6.404 1.00 81.69 102 GLY A O 1
ATOM 774 N N . VAL A 1 103 ? -0.025 12.893 7.833 1.00 86.12 103 VAL A N 1
ATOM 775 C CA . VAL A 1 103 ? 0.908 13.908 7.335 1.00 86.12 103 VAL A CA 1
ATOM 776 C C . VAL A 1 103 ? 1.681 13.344 6.139 1.00 86.12 103 VAL A C 1
ATOM 778 O O . VAL A 1 103 ? 2.105 12.186 6.141 1.00 86.12 103 VAL A O 1
ATOM 781 N N . GLU A 1 104 ? 1.830 14.145 5.081 1.00 88.12 104 GLU A N 1
ATOM 782 C CA . GLU A 1 104 ? 2.648 13.772 3.923 1.00 88.12 104 GLU A CA 1
ATOM 783 C C . GLU A 1 104 ? 4.136 13.793 4.282 1.00 88.12 104 GLU A C 1
ATOM 785 O O . GLU A 1 104 ? 4.632 14.731 4.904 1.00 88.12 104 GLU A O 1
ATOM 790 N N . GLN A 1 105 ? 4.858 12.768 3.841 1.00 84.94 105 GLN A N 1
ATOM 791 C CA . GLN A 1 105 ? 6.292 12.624 4.054 1.00 84.94 105 GLN A CA 1
ATOM 792 C C . GLN A 1 105 ? 6.998 12.346 2.732 1.00 84.94 105 GLN A C 1
ATOM 794 O O . GLN A 1 105 ? 6.532 11.538 1.921 1.00 84.94 105 GLN A O 1
ATOM 799 N N . GLU A 1 106 ? 8.132 13.011 2.529 1.00 88.12 106 GLU A N 1
ATOM 800 C CA . GLU A 1 106 ? 9.003 12.780 1.382 1.00 88.12 106 GLU A CA 1
ATOM 801 C C . GLU A 1 106 ? 10.038 11.701 1.695 1.00 88.12 106 GLU A C 1
ATOM 803 O O . GLU A 1 106 ? 10.671 11.714 2.750 1.00 88.12 106 GLU A O 1
ATOM 808 N N . LYS A 1 107 ? 10.229 10.776 0.756 1.00 83.50 107 LYS A N 1
ATOM 809 C CA . LYS A 1 107 ? 11.252 9.735 0.836 1.00 83.50 107 LYS A CA 1
ATOM 810 C C . LYS A 1 107 ? 11.914 9.553 -0.519 1.00 83.50 107 LYS A C 1
ATOM 812 O O . LYS A 1 107 ? 11.222 9.468 -1.531 1.00 83.50 107 LYS A O 1
ATOM 817 N N . ASP A 1 108 ? 13.240 9.493 -0.531 1.00 83.25 108 ASP A N 1
ATOM 818 C CA . ASP A 1 108 ? 14.017 9.157 -1.722 1.00 83.25 108 ASP A CA 1
ATOM 819 C C . ASP A 1 108 ? 14.304 7.655 -1.725 1.00 83.25 108 ASP A C 1
ATOM 821 O O . ASP A 1 108 ? 14.976 7.140 -0.829 1.00 83.25 108 ASP A O 1
ATOM 825 N N . GLU A 1 109 ? 13.723 6.942 -2.685 1.00 74.38 109 GLU A N 1
ATOM 826 C CA . GLU A 1 109 ? 13.839 5.493 -2.802 1.00 74.38 109 GLU A CA 1
ATOM 827 C C . GLU A 1 109 ? 14.795 5.135 -3.950 1.00 74.38 109 GLU A C 1
ATOM 829 O O . GLU A 1 109 ? 14.581 5.593 -5.076 1.00 74.38 109 GLU A O 1
ATOM 834 N N . PRO A 1 110 ? 15.793 4.252 -3.740 1.00 71.25 110 PRO A N 1
ATOM 835 C CA . PRO A 1 110 ? 16.828 3.962 -4.739 1.00 71.25 110 PRO A CA 1
ATOM 836 C C . PRO A 1 110 ? 16.320 3.547 -6.133 1.00 71.25 110 PRO A C 1
ATOM 838 O O . PRO A 1 110 ? 17.005 3.773 -7.126 1.00 71.25 110 PRO A O 1
ATOM 841 N N . MET A 1 111 ? 15.136 2.926 -6.224 1.00 74.44 111 MET A N 1
ATOM 842 C CA . MET A 1 111 ? 14.583 2.396 -7.482 1.00 74.44 111 MET A CA 1
ATOM 843 C C . MET A 1 111 ? 13.530 3.277 -8.148 1.00 74.44 111 MET A C 1
ATOM 845 O O . MET A 1 111 ? 13.377 3.222 -9.365 1.00 74.44 111 MET A O 1
ATOM 849 N N . ILE A 1 112 ? 12.755 4.013 -7.354 1.00 78.06 112 ILE A N 1
ATOM 850 C CA . ILE A 1 112 ? 11.576 4.754 -7.831 1.00 78.06 112 ILE A CA 1
ATOM 851 C C . ILE A 1 112 ? 11.736 6.268 -7.650 1.00 78.06 112 ILE A C 1
ATOM 853 O O . ILE A 1 112 ? 10.858 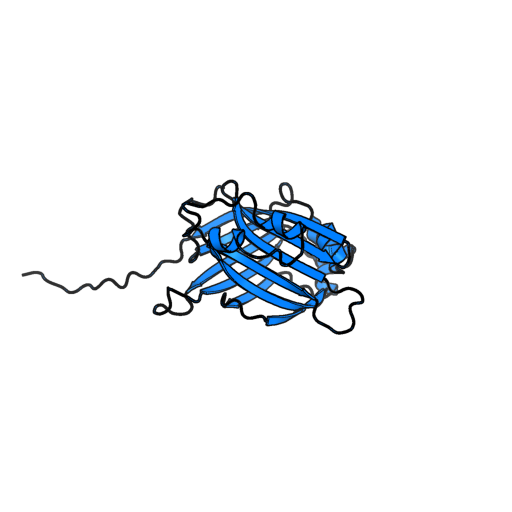7.031 -8.052 1.00 78.06 112 ILE A O 1
ATOM 857 N N . GLY A 1 113 ? 12.871 6.695 -7.089 1.00 82.75 113 GLY A N 1
ATOM 858 C CA . GLY A 1 113 ? 13.218 8.082 -6.828 1.00 82.75 113 GLY A CA 1
ATOM 859 C C . GLY A 1 113 ? 12.425 8.682 -5.674 1.00 82.75 113 GLY A C 1
ATOM 860 O O . GLY A 1 113 ? 11.906 7.986 -4.797 1.00 82.75 113 GLY A O 1
ATOM 861 N N . LYS A 1 114 ? 12.318 10.010 -5.690 1.00 88.62 114 LYS A N 1
ATOM 862 C CA . LYS A 1 114 ? 11.594 10.761 -4.669 1.00 88.62 114 LYS A CA 1
ATOM 863 C C . LYS A 1 114 ? 10.098 10.487 -4.749 1.00 88.62 114 LYS A C 1
ATOM 865 O O . LYS A 1 114 ? 9.473 10.568 -5.806 1.00 88.62 114 LYS A O 1
ATOM 870 N N . THR A 1 115 ? 9.508 10.223 -3.596 1.00 88.56 115 THR A N 1
ATOM 871 C CA . THR A 1 115 ? 8.079 9.980 -3.425 1.00 88.56 115 THR A CA 1
ATOM 872 C C . THR A 1 115 ? 7.539 10.825 -2.285 1.00 88.56 115 THR A C 1
ATOM 874 O O . THR A 1 115 ? 8.241 11.096 -1.314 1.00 88.56 115 THR A O 1
ATOM 877 N N . LYS A 1 116 ? 6.279 11.238 -2.405 1.00 90.31 116 LYS A N 1
ATOM 878 C CA . LYS A 1 116 ? 5.466 11.758 -1.307 1.00 90.31 116 LYS A CA 1
ATOM 879 C C . LYS A 1 116 ? 4.507 10.674 -0.888 1.00 90.31 116 LYS A C 1
ATOM 881 O O . LYS A 1 116 ? 3.845 10.086 -1.738 1.00 90.31 116 LYS A O 1
ATOM 886 N N . SER A 1 117 ? 4.435 10.405 0.402 1.00 88.62 117 SER A N 1
ATOM 887 C CA . SER A 1 117 ? 3.581 9.350 0.923 1.00 88.62 117 SER A CA 1
ATOM 888 C C . SER A 1 117 ? 2.841 9.792 2.170 1.00 88.62 117 SER A C 1
ATOM 890 O O . SER A 1 117 ? 3.377 10.521 2.999 1.00 88.62 117 SER A O 1
ATOM 892 N N . ARG A 1 118 ? 1.599 9.342 2.289 1.00 89.19 118 ARG A N 1
ATOM 893 C CA . ARG A 1 118 ? 0.684 9.647 3.383 1.00 89.19 118 ARG A CA 1
ATOM 894 C C . ARG A 1 118 ? 0.085 8.340 3.874 1.00 89.19 118 ARG A C 1
ATOM 896 O O . ARG A 1 118 ? -0.395 7.558 3.056 1.00 89.19 118 ARG A O 1
ATOM 903 N N . ILE A 1 119 ? 0.098 8.112 5.184 1.00 86.31 119 ILE A N 1
ATOM 904 C CA . ILE A 1 119 ? -0.506 6.928 5.807 1.00 86.31 119 ILE A CA 1
ATOM 905 C C . ILE A 1 119 ? -1.457 7.387 6.906 1.00 86.31 119 ILE A C 1
ATOM 907 O O . ILE A 1 119 ? -1.094 8.223 7.732 1.00 86.31 119 ILE A O 1
ATOM 911 N N . TRP A 1 120 ? -2.679 6.867 6.904 1.00 87.38 120 TRP A N 1
ATOM 912 C CA . TRP A 1 120 ? -3.684 7.179 7.917 1.00 87.38 120 TRP A CA 1
ATOM 913 C C . TRP A 1 120 ? -4.646 6.012 8.105 1.00 87.38 120 TRP A C 1
ATOM 915 O O . TRP A 1 120 ? -4.689 5.085 7.298 1.00 87.38 120 TRP A O 1
ATOM 925 N N . MET A 1 121 ? -5.424 6.060 9.179 1.00 86.00 121 MET A N 1
ATOM 926 C CA . MET A 1 121 ? -6.552 5.155 9.374 1.00 86.00 121 MET A CA 1
ATOM 927 C C . MET A 1 121 ? -7.849 5.904 9.108 1.00 86.00 121 MET A C 1
ATOM 929 O O . MET A 1 121 ? -7.964 7.075 9.464 1.00 86.00 121 MET A O 1
ATOM 933 N N . CYS A 1 122 ? -8.825 5.221 8.529 1.00 85.62 122 CYS A N 1
ATOM 934 C CA . CYS A 1 122 ? -10.189 5.725 8.402 1.00 85.62 122 CYS A CA 1
ATOM 935 C C . CYS A 1 122 ? -11.194 4.596 8.634 1.00 85.62 122 CYS A C 1
ATOM 937 O O . CYS A 1 122 ? -10.827 3.417 8.630 1.00 85.62 122 CYS A O 1
ATOM 939 N N . THR A 1 123 ? -12.450 4.952 8.875 1.00 88.50 123 THR A N 1
ATOM 940 C CA . THR A 1 123 ? -13.560 3.997 8.939 1.00 88.50 123 THR A CA 1
ATOM 941 C C . THR A 1 123 ? -13.975 3.554 7.535 1.00 88.50 123 THR A C 1
ATOM 943 O O . THR A 1 123 ? -13.664 4.215 6.539 1.00 88.50 123 THR A O 1
ATOM 946 N N . LEU A 1 124 ? -14.696 2.434 7.428 1.00 86.69 124 LEU A N 1
ATOM 947 C CA . LEU A 1 124 ? -15.277 2.020 6.147 1.00 86.69 124 LEU A CA 1
ATOM 948 C C . LEU A 1 124 ? -16.259 3.07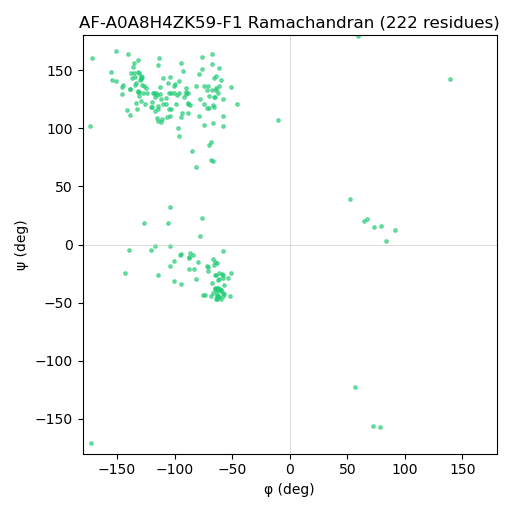2 5.618 1.00 86.69 124 LEU A C 1
ATOM 950 O O . LEU A 1 124 ? -16.248 3.363 4.427 1.00 86.69 124 LEU A O 1
ATOM 954 N N . GLU A 1 125 ? -17.048 3.697 6.494 1.00 89.38 125 GLU A N 1
ATOM 955 C CA . GLU A 1 125 ? -17.943 4.794 6.110 1.00 89.38 125 GLU A CA 1
ATOM 956 C C . GLU A 1 125 ? -17.174 5.980 5.497 1.00 89.38 125 GLU A C 1
ATOM 958 O O . GLU A 1 125 ? -17.557 6.499 4.445 1.00 89.38 125 GLU A O 1
ATOM 963 N N . GLU A 1 126 ? -16.078 6.402 6.134 1.00 90.44 126 GLU A N 1
ATOM 964 C CA . GLU A 1 126 ? -15.214 7.476 5.632 1.00 90.44 126 GLU A CA 1
ATOM 965 C C . GLU A 1 126 ? -14.594 7.108 4.281 1.00 90.44 126 GLU A C 1
ATOM 967 O O . GLU A 1 126 ? -14.624 7.921 3.357 1.00 90.44 126 GLU A O 1
ATOM 972 N N . LEU A 1 127 ? -14.100 5.872 4.137 1.00 89.31 127 LEU A N 1
ATOM 973 C CA . LEU A 1 127 ? -13.554 5.356 2.879 1.00 89.31 127 LEU A CA 1
ATOM 974 C C . LEU A 1 127 ? -14.586 5.412 1.744 1.00 89.31 127 LEU A C 1
ATOM 976 O O . LEU A 1 127 ? -14.257 5.813 0.627 1.00 89.31 127 LEU A O 1
ATOM 980 N N . MET A 1 128 ? -15.830 5.008 2.011 1.00 87.88 128 MET A N 1
ATOM 981 C CA . MET A 1 128 ? -16.890 4.986 0.999 1.00 87.88 128 MET A CA 1
ATOM 982 C C . MET A 1 128 ? -17.245 6.393 0.507 1.00 87.88 128 MET A C 1
ATOM 984 O O . MET A 1 128 ? -17.481 6.593 -0.688 1.00 87.88 128 MET A O 1
ATOM 988 N N . LYS A 1 129 ? -17.239 7.373 1.418 1.00 88.75 129 LYS A N 1
ATOM 989 C CA . LYS A 1 129 ? -17.544 8.784 1.136 1.00 88.75 129 LYS A CA 1
ATOM 990 C C . LYS A 1 129 ? -16.377 9.551 0.513 1.00 88.75 129 LYS A C 1
ATOM 992 O O . LYS A 1 129 ? -16.584 10.651 0.002 1.00 88.75 129 LYS A O 1
ATOM 997 N N . GLU A 1 130 ? -15.165 9.007 0.565 1.00 84.00 130 GLU A N 1
ATOM 998 C CA . GLU A 1 130 ? -13.973 9.685 0.070 1.00 84.00 130 GLU A CA 1
ATOM 999 C C . GLU A 1 130 ? -14.059 9.904 -1.455 1.00 84.00 130 GLU A C 1
ATOM 1001 O O . GLU A 1 130 ? -14.439 8.983 -2.197 1.00 84.00 130 GLU A O 1
ATOM 1006 N N . PRO A 1 131 ? -13.714 11.105 -1.958 1.00 83.50 131 PRO A N 1
ATOM 1007 C CA . PRO A 1 131 ? -13.659 11.346 -3.391 1.00 83.50 131 PRO A CA 1
ATOM 1008 C C . PRO A 1 131 ? -12.616 10.443 -4.051 1.00 83.50 131 PRO A C 1
ATOM 1010 O O . PRO A 1 131 ? -11.608 10.065 -3.452 1.00 83.50 131 PRO A O 1
ATOM 1013 N N . ASN A 1 132 ? -12.846 10.131 -5.323 1.00 83.69 132 ASN A N 1
ATOM 1014 C CA . ASN A 1 132 ? -11.988 9.249 -6.103 1.00 83.69 132 ASN A CA 1
ATOM 1015 C C . ASN A 1 132 ? -10.639 9.912 -6.409 1.00 83.69 132 ASN A C 1
ATOM 1017 O O . ASN A 1 132 ? -10.438 10.517 -7.461 1.00 83.69 132 ASN A O 1
ATOM 1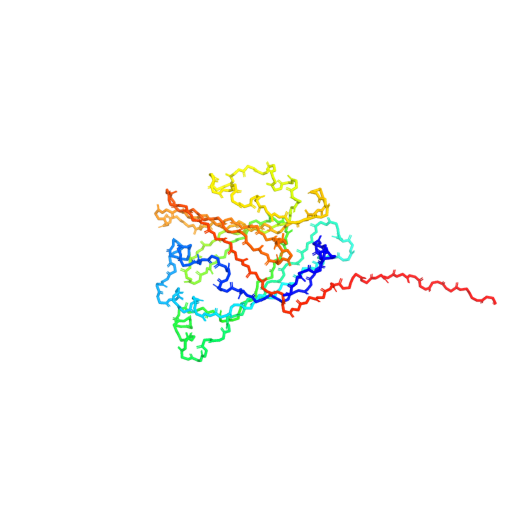021 N N . SER A 1 133 ? -9.706 9.776 -5.465 1.00 78.31 133 SER A N 1
ATOM 1022 C CA . SER A 1 133 ? -8.403 10.448 -5.447 1.00 78.31 133 SER A CA 1
ATOM 1023 C C . SER A 1 133 ? -7.477 10.072 -6.606 1.00 78.31 133 SER A C 1
ATOM 1025 O O . SER A 1 133 ? -6.510 10.788 -6.857 1.00 78.31 133 SER A O 1
ATOM 1027 N N . ILE A 1 134 ? -7.773 8.979 -7.315 1.00 85.00 134 ILE A N 1
ATOM 1028 C CA . ILE A 1 134 ? -7.011 8.466 -8.462 1.00 85.00 134 ILE A CA 1
ATOM 1029 C C . ILE A 1 134 ? -7.903 8.246 -9.709 1.00 85.00 134 ILE A C 1
ATOM 1031 O O . ILE A 1 134 ? -7.530 7.572 -10.670 1.00 85.00 134 ILE A O 1
ATOM 1035 N N . GLY A 1 135 ? -9.087 8.866 -9.748 1.00 84.44 135 GLY A N 1
ATOM 1036 C CA . GLY A 1 135 ? -10.079 8.676 -10.815 1.00 84.44 135 GLY A CA 1
ATOM 1037 C C . GLY A 1 135 ? -10.873 7.376 -10.659 1.00 84.44 135 GLY A C 1
ATOM 1038 O O . GLY A 1 135 ? -10.975 6.844 -9.560 1.00 84.44 135 GLY A O 1
ATOM 1039 N N . GLU A 1 136 ? -11.444 6.855 -11.746 1.00 81.94 136 GLU A N 1
ATOM 1040 C CA . GLU A 1 136 ? -12.396 5.724 -11.714 1.00 81.94 136 GLU A CA 1
ATOM 1041 C C . GLU A 1 136 ? -11.834 4.450 -11.061 1.00 81.94 136 GLU A C 1
ATOM 1043 O O . GLU A 1 136 ? -12.565 3.707 -10.410 1.00 81.94 136 GLU A O 1
ATOM 1048 N N . VAL A 1 137 ? -10.515 4.238 -11.138 1.00 83.62 137 VAL A N 1
ATOM 1049 C CA . VAL A 1 137 ? -9.835 3.100 -10.500 1.00 83.62 137 VAL A CA 1
ATOM 1050 C C . VAL A 1 137 ? -9.906 3.141 -8.962 1.00 83.62 137 VAL A C 1
ATOM 1052 O O . VAL A 1 137 ? -9.702 2.125 -8.303 1.00 83.62 137 VAL A O 1
ATOM 1055 N N . ALA A 1 138 ? -10.262 4.284 -8.366 1.00 87.31 138 ALA A N 1
ATOM 1056 C CA . ALA A 1 138 ? -10.470 4.409 -6.925 1.00 87.31 138 ALA A CA 1
ATOM 1057 C C . ALA A 1 138 ? -11.645 3.558 -6.413 1.00 87.31 138 ALA A C 1
ATOM 1059 O O . ALA A 1 138 ? -11.615 3.132 -5.260 1.00 87.31 138 ALA A O 1
ATOM 1060 N N . GLU A 1 139 ? -12.638 3.244 -7.253 1.00 90.19 139 GLU A N 1
ATOM 1061 C CA . GLU A 1 139 ? -13.759 2.378 -6.862 1.00 90.19 139 GLU A CA 1
ATOM 1062 C C . GLU A 1 139 ? -13.289 0.969 -6.486 1.00 90.19 139 GLU A C 1
ATOM 1064 O O . GLU A 1 139 ? -13.848 0.339 -5.587 1.00 90.19 139 GLU A O 1
ATOM 1069 N N . PHE A 1 140 ? -12.201 0.486 -7.098 1.00 91.75 140 PHE A N 1
ATOM 1070 C CA . PHE A 1 140 ? -11.590 -0.792 -6.732 1.00 91.75 140 PHE A CA 1
ATOM 1071 C C . PHE A 1 140 ? -11.194 -0.835 -5.252 1.00 91.75 140 PHE A C 1
ATOM 1073 O O . PHE A 1 140 ? -11.317 -1.881 -4.613 1.00 91.75 140 PHE A O 1
ATOM 1080 N N . LEU A 1 141 ? -10.760 0.294 -4.6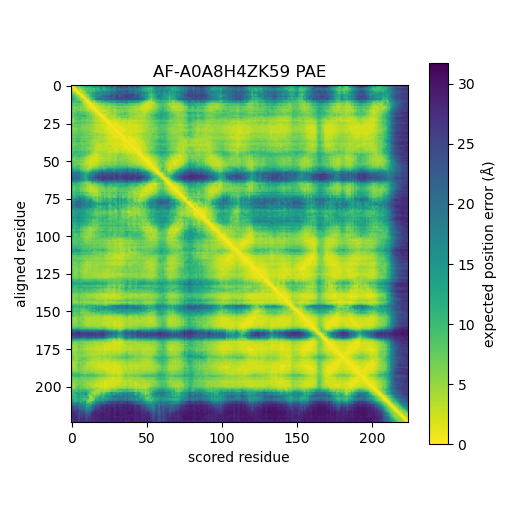86 1.00 91.38 141 LEU A N 1
ATOM 1081 C CA . LEU A 1 141 ? -10.284 0.396 -3.306 1.00 91.38 141 LEU A CA 1
ATOM 1082 C C . LEU A 1 141 ? -11.400 0.279 -2.267 1.00 91.38 141 LEU A C 1
ATOM 1084 O O . LEU A 1 141 ? -11.105 0.020 -1.106 1.00 91.38 141 LEU A O 1
ATOM 1088 N N . LYS A 1 142 ? -12.661 0.471 -2.659 1.00 90.75 142 LYS A N 1
ATOM 1089 C CA . LYS A 1 142 ? -13.817 0.541 -1.751 1.00 90.75 142 LYS A CA 1
ATOM 1090 C C . LYS A 1 142 ? -14.541 -0.800 -1.570 1.00 90.75 142 LYS A C 1
ATOM 1092 O O . LYS A 1 142 ? -15.416 -0.934 -0.724 1.00 90.75 142 LYS A O 1
ATOM 1097 N N . GLN A 1 143 ? -14.181 -1.816 -2.350 1.00 89.75 143 GLN A N 1
ATOM 1098 C CA . GLN A 1 143 ? -14.966 -3.046 -2.467 1.00 89.75 143 GLN A CA 1
ATOM 1099 C C . GLN A 1 143 ? -14.480 -4.168 -1.549 1.00 89.75 143 GLN A C 1
ATOM 1101 O O . GLN A 1 143 ? -13.285 -4.451 -1.500 1.00 89.75 143 GLN A O 1
ATOM 1106 N N . GLY A 1 144 ? -15.422 -4.913 -0.961 1.00 86.19 144 GLY A N 1
ATOM 1107 C CA . GLY A 1 144 ? -15.186 -6.244 -0.384 1.00 86.19 144 GLY A CA 1
ATOM 1108 C C . GLY A 1 144 ? -14.534 -6.270 1.000 1.00 86.19 144 GLY A C 1
ATOM 1109 O O . GLY A 1 144 ? -14.003 -7.310 1.385 1.00 86.19 144 GLY A O 1
ATOM 1110 N N . TRP A 1 145 ? -14.518 -5.142 1.713 1.00 88.12 145 TRP A N 1
ATOM 1111 C CA . TRP A 1 145 ? -14.003 -5.056 3.080 1.00 88.12 145 TRP A CA 1
ATOM 1112 C C . TRP A 1 145 ? -14.960 -5.686 4.086 1.00 88.12 145 TRP A C 1
ATOM 1114 O O . TRP A 1 145 ? -16.168 -5.476 4.024 1.00 88.12 145 TRP A O 1
ATOM 1124 N N . GLU A 1 146 ? -14.400 -6.451 5.015 1.00 81.81 146 GLU A N 1
ATOM 1125 C CA . GLU A 1 146 ? -15.119 -7.017 6.150 1.00 81.81 146 GLU A CA 1
ATOM 1126 C C . GLU A 1 146 ? -15.027 -6.087 7.363 1.00 81.81 146 GLU A C 1
ATOM 1128 O O . GLU A 1 146 ? -14.030 -5.391 7.566 1.00 81.81 146 GLU A O 1
ATOM 1133 N N . GLY A 1 147 ? -16.068 -6.106 8.191 1.00 70.62 147 GLY A N 1
ATOM 1134 C CA . GLY A 1 147 ? -16.163 -5.313 9.408 1.00 70.62 147 GLY A CA 1
ATOM 1135 C C . GLY A 1 147 ? -17.383 -5.712 10.234 1.00 70.62 147 GLY A C 1
ATOM 1136 O O . GLY A 1 147 ? -18.307 -6.337 9.715 1.00 70.62 147 GLY A O 1
ATOM 1137 N N . TYR A 1 148 ? -17.375 -5.374 11.522 1.00 61.09 148 TYR A N 1
ATOM 1138 C CA . TYR A 1 148 ? -18.545 -5.556 12.390 1.00 61.09 148 TYR A CA 1
ATOM 1139 C C . TYR A 1 148 ? -19.615 -4.499 12.104 1.00 61.09 148 TYR A C 1
ATOM 1141 O O . TYR A 1 148 ? -20.799 -4.813 12.029 1.00 61.09 148 TYR A O 1
ATOM 1149 N N . ASP A 1 149 ? -19.173 -3.253 11.936 1.00 71.75 149 ASP A N 1
ATOM 1150 C CA . ASP A 1 149 ? -19.995 -2.089 11.616 1.00 71.75 149 ASP A CA 1
ATOM 1151 C C . ASP A 1 149 ? -19.159 -1.067 10.827 1.00 71.75 149 ASP A C 1
ATOM 1153 O O . ASP A 1 149 ? -17.974 -0.875 11.108 1.00 71.75 149 ASP A O 1
ATOM 1157 N N . GLU A 1 150 ? -19.753 -0.418 9.826 1.00 73.12 150 GLU A N 1
ATOM 1158 C CA . GLU A 1 150 ? -19.044 0.483 8.905 1.00 73.12 150 GLU A CA 1
ATOM 1159 C C . GLU A 1 150 ? -18.481 1.729 9.602 1.00 73.12 150 GLU A C 1
ATOM 1161 O O . GLU A 1 150 ? -17.476 2.287 9.153 1.00 73.12 150 GLU A O 1
A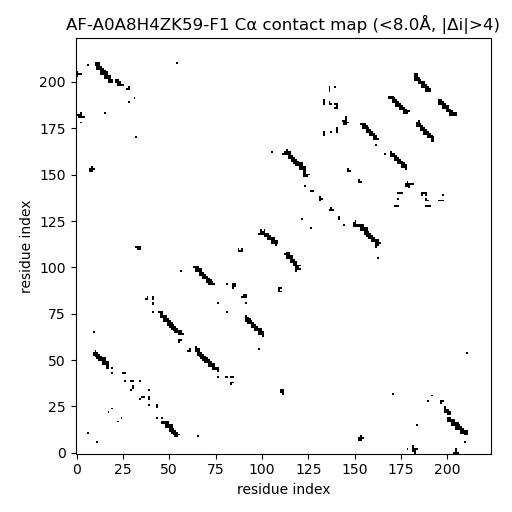TOM 1166 N N . LYS A 1 151 ? -19.094 2.144 10.719 1.00 75.81 151 LYS A N 1
ATOM 1167 C CA . LYS A 1 151 ? -18.694 3.336 11.484 1.00 75.81 151 LYS A CA 1
ATOM 1168 C C . LYS A 1 151 ? -17.542 3.077 12.445 1.00 75.81 151 LYS A C 1
ATOM 1170 O O . LYS A 1 151 ? -16.875 4.011 12.880 1.00 75.81 151 LYS A O 1
ATOM 1175 N N . THR A 1 152 ? -17.320 1.818 12.806 1.00 72.25 152 THR A N 1
ATOM 1176 C CA . THR A 1 152 ? -16.320 1.418 13.806 1.00 72.25 152 THR A CA 1
ATOM 1177 C C . THR A 1 152 ? -15.188 0.594 13.208 1.00 72.25 152 THR A C 1
ATOM 1179 O O . THR A 1 152 ? -14.065 0.640 13.713 1.00 72.25 152 THR A O 1
ATOM 1182 N N . SER A 1 153 ? -15.443 -0.113 12.107 1.00 80.94 153 SER A N 1
ATOM 1183 C CA . SER A 1 153 ? -14.433 -0.899 11.402 1.00 80.94 153 SER A CA 1
ATOM 1184 C C . SER A 1 153 ? -13.471 0.037 10.692 1.00 80.94 153 SER A C 1
ATOM 1186 O O . SER A 1 153 ? -13.865 0.808 9.816 1.00 80.94 153 SER A O 1
ATOM 1188 N N . LYS A 1 154 ? -12.202 -0.028 11.088 1.00 82.50 154 LYS A N 1
ATOM 1189 C CA . LYS A 1 154 ? -11.142 0.781 10.497 1.00 82.50 154 LYS A CA 1
ATOM 1190 C C . LYS A 1 154 ? -10.425 0.013 9.395 1.00 82.50 154 LYS A C 1
ATOM 1192 O O . LYS A 1 154 ? -10.376 -1.213 9.412 1.00 82.50 154 LYS A O 1
ATOM 1197 N N . VAL A 1 155 ? -9.813 0.754 8.486 1.00 86.31 155 VAL A N 1
ATOM 1198 C CA . VAL A 1 155 ? -8.850 0.285 7.487 1.00 86.31 155 VAL A CA 1
ATOM 1199 C C . VAL A 1 155 ? -7.634 1.206 7.495 1.00 86.31 155 VAL A C 1
ATOM 1201 O O . VAL A 1 155 ? -7.710 2.348 7.956 1.00 86.31 155 VAL A O 1
ATOM 1204 N N . VAL A 1 156 ? -6.502 0.718 6.993 1.00 86.06 156 VAL A N 1
ATOM 1205 C CA . VAL A 1 156 ? -5.302 1.538 6.792 1.00 86.06 156 VAL A CA 1
ATOM 1206 C C . VAL A 1 156 ? -5.271 2.022 5.348 1.00 86.06 156 VAL A C 1
ATOM 1208 O O . VAL A 1 156 ? -5.405 1.235 4.411 1.00 86.06 156 VAL A O 1
ATOM 1211 N N . ARG A 1 157 ? -5.071 3.323 5.167 1.00 88.81 157 ARG A N 1
ATOM 1212 C CA . ARG A 1 157 ? -4.927 3.997 3.878 1.00 88.81 157 ARG A CA 1
ATOM 1213 C C . ARG A 1 157 ? -3.478 4.377 3.654 1.00 88.81 157 ARG A C 1
ATOM 1215 O O . ARG A 1 157 ? -2.811 4.864 4.567 1.00 88.81 157 ARG A O 1
ATOM 1222 N N . ILE A 1 158 ? -3.017 4.184 2.426 1.00 89.44 158 ILE A N 1
ATOM 1223 C CA . ILE A 1 158 ? -1.693 4.607 1.981 1.00 89.44 158 ILE A CA 1
ATOM 1224 C C . ILE A 1 158 ? -1.859 5.309 0.635 1.00 89.44 158 ILE A C 1
ATOM 1226 O O . ILE A 1 158 ? -2.341 4.704 -0.316 1.00 89.44 158 ILE A O 1
ATOM 1230 N N . SER A 1 159 ? -1.430 6.563 0.548 1.00 91.00 159 SER A N 1
ATOM 1231 C CA . SER A 1 159 ? -1.311 7.305 -0.712 1.00 91.00 159 SER A CA 1
ATOM 1232 C C . SER A 1 159 ? 0.163 7.546 -0.985 1.00 91.00 159 SER A C 1
ATOM 1234 O O . SER A 1 159 ? 0.879 8.008 -0.097 1.00 91.00 159 SER A O 1
ATOM 1236 N N . ILE A 1 160 ? 0.636 7.221 -2.186 1.00 90.19 160 ILE A N 1
ATOM 1237 C CA . ILE A 1 160 ? 2.015 7.440 -2.625 1.00 90.19 160 ILE A CA 1
ATOM 1238 C C . ILE A 1 160 ? 1.981 8.098 -3.998 1.00 90.19 160 ILE A C 1
ATOM 1240 O O . ILE A 1 160 ? 1.302 7.634 -4.911 1.00 90.19 160 ILE A O 1
ATOM 1244 N N . LYS A 1 161 ? 2.745 9.171 -4.160 1.00 90.88 161 LYS A N 1
ATOM 1245 C CA . LYS A 1 161 ? 2.881 9.917 -5.410 1.00 90.88 161 LYS A CA 1
ATOM 1246 C C . LYS A 1 161 ? 4.354 10.090 -5.734 1.00 90.88 161 LYS A C 1
ATOM 1248 O O . LYS A 1 161 ? 5.160 10.323 -4.833 1.00 90.88 161 LYS A O 1
ATOM 1253 N N . SER A 1 162 ? 4.709 10.033 -7.011 1.00 89.19 162 SER A N 1
ATOM 1254 C CA . SER A 1 162 ? 6.037 10.466 -7.453 1.00 89.19 162 SER A CA 1
ATOM 1255 C C . SER A 1 162 ? 6.244 11.950 -7.138 1.00 89.19 162 SER A C 1
ATOM 1257 O O . SER A 1 162 ? 5.357 12.765 -7.405 1.00 89.19 162 SER A O 1
ATOM 1259 N N . ALA A 1 163 ? 7.414 12.314 -6.620 1.00 80.31 163 ALA A N 1
ATOM 1260 C CA . ALA A 1 163 ? 7.804 13.692 -6.351 1.00 80.31 163 ALA A CA 1
ATOM 1261 C C . ALA A 1 163 ? 9.010 14.079 -7.223 1.00 80.31 163 ALA A C 1
ATOM 1263 O O . ALA A 1 163 ? 10.005 13.366 -7.264 1.00 80.31 163 ALA A O 1
ATOM 1264 N N . GLY A 1 164 ? 8.944 15.220 -7.914 1.00 64.50 164 GLY A N 1
ATOM 1265 C CA . GLY A 1 164 ? 10.080 15.768 -8.668 1.00 64.50 164 GLY A CA 1
ATOM 1266 C C . GLY A 1 164 ? 9.703 16.351 -10.031 1.00 64.50 164 GLY A C 1
ATOM 1267 O O . GLY A 1 164 ? 8.878 15.804 -10.753 1.00 64.50 164 GLY A O 1
ATOM 1268 N N . ALA A 1 165 ? 10.350 17.458 -10.401 1.00 43.66 165 ALA A N 1
ATOM 1269 C CA . ALA A 1 165 ? 10.072 18.248 -11.607 1.00 43.66 165 ALA A CA 1
ATOM 1270 C C . ALA A 1 165 ? 10.590 17.629 -12.931 1.00 43.66 165 ALA A C 1
ATOM 1272 O O . ALA A 1 165 ? 10.825 18.354 -13.892 1.00 43.66 165 ALA A O 1
ATOM 1273 N N . GLY A 1 166 ? 10.799 16.308 -12.992 1.00 48.16 166 GLY A N 1
ATOM 1274 C CA . GLY A 1 166 ? 11.454 15.642 -14.130 1.00 48.16 166 GLY A CA 1
ATOM 1275 C C . GLY A 1 166 ? 10.850 14.310 -14.578 1.00 48.16 166 GLY A C 1
ATOM 1276 O O . GLY A 1 166 ? 11.293 13.764 -15.586 1.00 48.16 166 GLY A O 1
ATOM 1277 N N . SER A 1 167 ? 9.840 13.768 -13.887 1.00 53.94 167 SER A N 1
ATOM 1278 C CA . SER A 1 167 ? 9.097 12.625 -14.428 1.00 53.94 167 SER A CA 1
ATOM 1279 C C . SER A 1 167 ? 8.108 13.151 -15.463 1.00 53.94 167 SER A C 1
ATOM 1281 O O . SER A 1 167 ? 7.146 13.820 -15.090 1.00 53.94 167 SER A O 1
ATOM 1283 N N . ALA A 1 168 ? 8.333 12.851 -16.744 1.00 59.81 168 ALA A N 1
ATOM 1284 C CA . ALA A 1 168 ? 7.456 13.266 -17.845 1.00 59.81 168 ALA A CA 1
ATOM 1285 C C . ALA A 1 168 ? 5.971 12.920 -17.603 1.00 59.81 168 ALA A C 1
ATOM 1287 O O . ALA A 1 168 ? 5.092 13.604 -18.115 1.00 59.81 168 ALA A O 1
ATOM 1288 N N . GLU A 1 169 ? 5.700 11.912 -16.764 1.00 71.44 169 GLU A N 1
ATOM 1289 C CA . GLU A 1 169 ? 4.369 11.594 -16.254 1.00 71.44 169 GLU A CA 1
ATOM 1290 C C . GLU A 1 169 ? 4.445 11.221 -14.765 1.00 71.44 169 GLU A C 1
ATOM 1292 O O . GLU A 1 169 ? 5.014 10.169 -14.436 1.00 71.44 169 GLU A O 1
ATOM 1297 N N . PRO A 1 170 ? 3.902 12.051 -13.852 1.00 84.62 170 PRO A N 1
ATOM 1298 C CA . PRO A 1 170 ? 3.801 11.675 -12.453 1.00 84.62 170 PRO A CA 1
ATOM 1299 C C . PRO A 1 170 ? 2.861 10.476 -12.306 1.00 84.62 170 PRO A C 1
ATOM 1301 O O . PRO A 1 170 ? 1.862 10.346 -13.020 1.00 84.62 170 PRO A O 1
ATOM 1304 N N . TRP A 1 171 ? 3.182 9.599 -11.363 1.00 89.94 171 TRP A N 1
ATOM 1305 C CA . TRP A 1 171 ? 2.357 8.448 -11.028 1.00 89.94 171 TRP A CA 1
ATOM 1306 C C . TRP A 1 171 ? 1.804 8.553 -9.609 1.00 89.94 171 TRP A C 1
ATOM 1308 O O . TRP A 1 171 ? 2.387 9.198 -8.734 1.00 89.94 171 TRP A O 1
ATOM 1318 N N . GLN A 1 172 ? 0.671 7.893 -9.389 1.00 92.00 172 GLN A N 1
ATOM 1319 C CA . GLN A 1 172 ? -0.013 7.796 -8.107 1.00 92.00 172 GLN A CA 1
ATOM 1320 C C . GLN A 1 172 ? -0.330 6.332 -7.803 1.00 92.00 172 GLN A C 1
ATOM 1322 O O . GLN A 1 172 ? -0.677 5.555 -8.691 1.00 92.00 172 GLN A O 1
ATOM 1327 N N . ASN A 1 173 ? -0.189 5.960 -6.539 1.00 91.81 173 ASN A N 1
ATOM 1328 C CA . ASN A 1 173 ? -0.476 4.646 -5.996 1.00 91.81 173 ASN A CA 1
ATOM 1329 C C . ASN A 1 173 ? -1.304 4.847 -4.725 1.00 91.81 173 ASN A C 1
ATOM 1331 O O . ASN A 1 173 ? -0.843 5.461 -3.767 1.00 91.81 173 ASN A O 1
ATOM 1335 N N . GLU A 1 174 ? -2.531 4.354 -4.739 1.00 93.31 174 GLU A N 1
ATOM 1336 C CA . GLU A 1 174 ? -3.443 4.387 -3.605 1.00 93.31 174 GLU A CA 1
ATOM 1337 C C . GLU A 1 174 ? -3.666 2.960 -3.119 1.00 93.31 174 GLU A C 1
ATOM 1339 O O . GLU A 1 174 ? -3.875 2.044 -3.918 1.00 93.31 174 GLU A O 1
ATOM 1344 N N . GLN A 1 175 ? -3.631 2.762 -1.806 1.00 92.50 175 GLN A N 1
ATOM 1345 C CA . GLN A 1 175 ? -3.813 1.456 -1.194 1.00 92.50 175 GLN A CA 1
ATOM 1346 C C . GLN A 1 175 ? -4.772 1.532 -0.021 1.00 92.50 175 GLN A C 1
ATOM 1348 O O . GLN A 1 175 ? -4.767 2.484 0.763 1.00 92.50 175 GLN A O 1
ATOM 1353 N N . VAL A 1 176 ? -5.557 0.474 0.120 1.00 90.81 176 VAL A N 1
ATOM 1354 C CA . VAL A 1 176 ? -6.372 0.212 1.302 1.00 90.81 176 VAL A CA 1
ATOM 1355 C C . VAL A 1 176 ? -5.997 -1.159 1.819 1.00 90.81 176 VAL A C 1
ATOM 1357 O O . VAL A 1 176 ? -5.950 -2.118 1.050 1.00 90.81 176 VAL A O 1
ATOM 1360 N N . TRP A 1 177 ? -5.724 -1.238 3.112 1.00 87.56 177 TRP A N 1
ATOM 1361 C CA . TRP A 1 177 ? -5.390 -2.464 3.812 1.00 87.56 177 TRP A CA 1
ATOM 1362 C C . TRP A 1 177 ? -6.430 -2.731 4.894 1.00 87.56 177 TRP A C 1
ATOM 1364 O O . TRP A 1 177 ? -6.759 -1.853 5.695 1.00 87.56 177 TRP A O 1
ATOM 1374 N N . GLY A 1 178 ? -6.940 -3.953 4.914 1.00 84.94 178 GLY A N 1
ATOM 1375 C CA . GLY A 1 178 ? -8.021 -4.361 5.800 1.00 84.94 178 GLY A CA 1
ATOM 1376 C C . GLY A 1 178 ? -8.264 -5.861 5.726 1.00 84.94 178 GLY A C 1
ATOM 1377 O O . GLY A 1 178 ? -7.502 -6.601 5.101 1.00 84.94 178 GLY A O 1
ATOM 1378 N N . VAL A 1 179 ? -9.343 -6.325 6.350 1.00 84.00 179 VAL A N 1
ATOM 1379 C CA . VAL A 1 179 ? -9.740 -7.736 6.287 1.00 84.00 179 VAL A CA 1
ATOM 1380 C C . VAL A 1 179 ? -10.683 -7.951 5.099 1.00 84.00 179 VAL A C 1
ATOM 1382 O O . VAL A 1 179 ? -11.647 -7.210 4.928 1.00 84.00 179 VAL A O 1
ATOM 1385 N N . GLN A 1 180 ? -10.392 -8.954 4.268 1.00 84.12 180 GLN A N 1
ATOM 1386 C CA . GLN A 1 180 ? -11.267 -9.456 3.202 1.00 84.12 180 GLN A CA 1
ATOM 1387 C C . GLN A 1 180 ? -11.209 -10.980 3.175 1.00 84.12 180 GLN A C 1
ATOM 1389 O O . GLN A 1 180 ? -10.120 -11.554 3.201 1.00 84.12 180 GLN A O 1
ATOM 1394 N N . MET A 1 181 ? -12.361 -11.643 3.090 1.00 81.19 181 MET A N 1
ATOM 1395 C CA . MET A 1 181 ? -12.473 -13.108 3.099 1.00 81.19 181 MET A CA 1
ATOM 1396 C C . MET A 1 181 ? -11.741 -13.733 4.296 1.00 81.19 181 MET A C 1
ATOM 1398 O O . MET A 1 181 ? -11.043 -14.743 4.165 1.00 81.19 181 MET A O 1
ATOM 1402 N N . GLY A 1 182 ? -11.825 -13.081 5.458 1.00 78.06 182 GLY A N 1
ATOM 1403 C CA . GLY A 1 182 ? -11.101 -13.471 6.657 1.00 78.06 182 GLY A CA 1
ATOM 1404 C C . GLY A 1 182 ? -9.576 -13.370 6.547 1.00 78.06 182 GLY A C 1
ATOM 1405 O O . GLY A 1 182 ? -8.874 -14.039 7.297 1.00 78.06 182 GLY A O 1
ATOM 1406 N N . ARG A 1 183 ? -9.013 -12.600 5.613 1.00 79.62 183 ARG A N 1
ATOM 1407 C CA . ARG A 1 183 ? -7.560 -12.454 5.424 1.00 79.62 183 ARG A CA 1
ATOM 1408 C C . ARG A 1 183 ? -7.157 -10.992 5.365 1.00 79.62 183 ARG A C 1
ATOM 1410 O O . ARG A 1 183 ? -7.868 -10.170 4.793 1.00 79.62 183 ARG A O 1
ATOM 1417 N N . TRP A 1 184 ? -5.983 -10.677 5.904 1.00 82.62 184 TRP A N 1
ATOM 1418 C CA . TRP A 1 184 ? -5.409 -9.347 5.736 1.00 82.62 184 TRP A CA 1
ATOM 1419 C C . TRP A 1 184 ? -5.045 -9.145 4.266 1.00 82.62 184 TRP A C 1
ATOM 1421 O O . TRP A 1 184 ? -4.290 -9.925 3.682 1.00 82.62 184 TRP A O 1
ATOM 1431 N N . THR A 1 185 ? -5.641 -8.133 3.657 1.00 86.88 185 THR A N 1
ATOM 1432 C CA . THR A 1 185 ? -5.623 -7.926 2.214 1.00 86.88 185 THR A CA 1
ATOM 1433 C C . THR A 1 185 ? -5.323 -6.467 1.928 1.00 86.88 185 THR A C 1
ATOM 1435 O O . THR A 1 185 ? -5.884 -5.578 2.567 1.00 86.88 185 THR A O 1
ATOM 1438 N N . ALA A 1 186 ? -4.457 -6.229 0.947 1.00 89.94 186 ALA A N 1
ATOM 1439 C CA . ALA A 1 186 ? -4.287 -4.919 0.345 1.00 89.94 186 ALA A CA 1
ATOM 1440 C C . ALA A 1 186 ? -5.033 -4.871 -0.983 1.00 89.94 186 ALA A C 1
ATOM 1442 O O . ALA A 1 186 ? -4.914 -5.786 -1.800 1.00 89.94 186 ALA A O 1
ATOM 1443 N N . ARG A 1 187 ? -5.737 -3.779 -1.241 1.00 92.94 187 ARG A N 1
ATOM 1444 C CA . ARG A 1 187 ? -6.140 -3.395 -2.591 1.00 92.94 187 ARG A CA 1
ATOM 1445 C C . ARG A 1 187 ? -5.305 -2.207 -3.008 1.00 92.94 187 ARG A C 1
ATOM 1447 O O . ARG A 1 187 ? -5.256 -1.218 -2.286 1.00 92.94 187 ARG A O 1
ATOM 1454 N N . VAL A 1 188 ? -4.656 -2.328 -4.156 1.00 93.62 188 VAL A N 1
ATOM 1455 C CA . VAL A 1 188 ? -3.773 -1.324 -4.739 1.00 93.62 188 VAL A CA 1
ATOM 1456 C C . VAL A 1 188 ? -4.398 -0.841 -6.036 1.00 93.62 188 VAL A C 1
ATOM 1458 O O . VAL A 1 188 ? -4.747 -1.649 -6.894 1.00 93.62 188 VAL A O 1
ATOM 1461 N N . ALA A 1 189 ? -4.519 0.470 -6.174 1.00 94.25 189 ALA A N 1
ATOM 1462 C CA . ALA A 1 189 ? -4.889 1.149 -7.400 1.00 94.25 189 ALA A CA 1
ATOM 1463 C C . ALA A 1 189 ? -3.724 2.044 -7.815 1.00 94.25 189 ALA A C 1
ATOM 1465 O O . ALA A 1 189 ? -3.185 2.804 -7.011 1.00 94.25 189 ALA A O 1
ATOM 1466 N N . PHE A 1 190 ? -3.323 1.947 -9.071 1.00 93.38 190 PHE A N 1
ATOM 1467 C CA . PHE A 1 190 ? -2.180 2.658 -9.611 1.00 93.38 190 PHE A CA 1
ATOM 1468 C C . PHE A 1 190 ? -2.577 3.409 -10.871 1.00 93.38 190 PHE A C 1
ATOM 1470 O O . PHE A 1 190 ? -3.364 2.910 -11.672 1.00 93.38 190 PHE A O 1
ATOM 1477 N N . ARG A 1 191 ? -1.994 4.589 -11.074 1.00 92.38 191 ARG A N 1
ATOM 1478 C CA . ARG A 1 191 ? -2.187 5.383 -12.282 1.00 92.38 191 ARG A CA 1
ATOM 1479 C C . ARG A 1 191 ? -0.914 6.114 -12.669 1.00 92.38 191 ARG A C 1
ATOM 1481 O O . ARG A 1 191 ? -0.258 6.719 -11.825 1.00 92.38 191 ARG A O 1
ATOM 1488 N N . LYS A 1 192 ? -0.614 6.111 -13.965 1.00 90.19 192 LYS A N 1
ATOM 1489 C CA . LYS A 1 192 ? 0.421 6.935 -14.594 1.00 90.19 192 LYS A CA 1
ATOM 1490 C C . LYS A 1 192 ? -0.090 7.402 -15.951 1.00 90.19 192 LYS A C 1
ATOM 1492 O O . LYS A 1 192 ? -0.384 6.580 -16.816 1.00 90.19 192 LYS A O 1
ATOM 1497 N N . GLY A 1 193 ? -0.263 8.713 -16.104 1.00 86.75 193 GLY A N 1
ATOM 1498 C CA . GLY A 1 193 ? -0.901 9.281 -17.292 1.00 86.75 193 GLY A CA 1
ATOM 1499 C C . GLY A 1 193 ? -2.314 8.715 -17.516 1.00 86.75 193 GLY A C 1
ATOM 1500 O O . GLY A 1 193 ? -3.190 8.813 -16.645 1.00 86.75 193 GLY A O 1
ATOM 1501 N N . SER A 1 194 ? -2.531 8.124 -18.694 1.00 87.38 194 SER A N 1
ATOM 1502 C CA . SER A 1 194 ? -3.782 7.456 -19.087 1.00 87.38 194 SER A CA 1
ATOM 1503 C C . SER A 1 194 ? -3.856 5.980 -18.683 1.00 87.38 194 SER A C 1
ATOM 1505 O O . SER A 1 194 ? -4.931 5.388 -18.765 1.00 87.38 194 SER A O 1
ATOM 1507 N N . VAL A 1 195 ? -2.751 5.384 -18.228 1.00 90.88 195 VAL A N 1
ATOM 1508 C CA . VAL A 1 195 ? -2.694 3.967 -17.852 1.00 90.88 195 VAL A CA 1
ATOM 1509 C C . VAL A 1 195 ? -3.046 3.816 -16.377 1.00 90.88 195 VAL A C 1
ATOM 1511 O O . VAL A 1 195 ? -2.505 4.526 -15.524 1.00 90.88 195 VAL A O 1
ATOM 1514 N N . SER A 1 196 ? -3.948 2.883 -16.077 1.00 92.94 196 SER A N 1
ATOM 1515 C CA . SER A 1 196 ? -4.339 2.529 -14.711 1.00 92.94 196 SER A CA 1
ATOM 1516 C C . SER A 1 196 ? -4.250 1.023 -14.516 1.00 92.94 196 SER A C 1
ATOM 1518 O O . SER A 1 196 ? -4.582 0.267 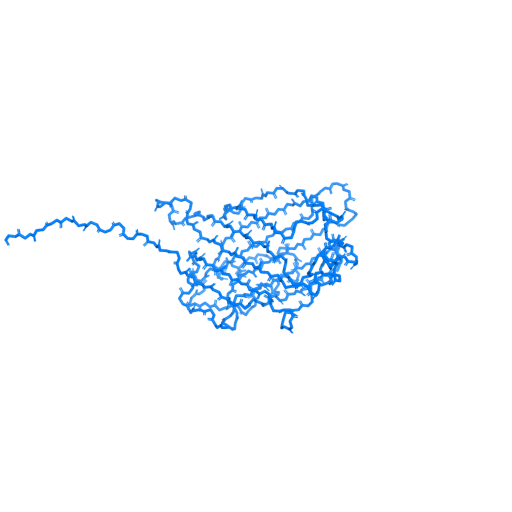-15.421 1.00 92.94 196 SER A O 1
ATOM 1520 N N . GLU A 1 197 ? -3.820 0.604 -13.333 1.00 94.00 197 GLU A N 1
ATOM 1521 C CA . GLU A 1 197 ? -3.668 -0.801 -12.960 1.00 94.00 197 GLU A CA 1
ATOM 1522 C C . GLU A 1 197 ? -4.213 -1.033 -11.554 1.00 94.00 197 GLU A C 1
ATOM 1524 O O . GLU A 1 197 ? -4.203 -0.135 -10.708 1.00 94.00 197 GLU A O 1
ATOM 1529 N N . THR A 1 198 ? -4.665 -2.255 -11.288 1.00 94.62 198 THR A N 1
ATOM 1530 C CA . THR A 1 198 ? -5.130 -2.663 -9.957 1.00 94.62 198 THR A CA 1
ATOM 1531 C C . THR A 1 198 ? -4.513 -3.985 -9.558 1.00 94.62 198 THR A C 1
ATOM 1533 O O . THR A 1 198 ? -4.254 -4.831 -10.408 1.00 94.62 198 THR A O 1
ATOM 1536 N N . ALA A 1 199 ? -4.292 -4.169 -8.262 1.00 92.44 199 ALA A N 1
ATOM 1537 C CA . ALA A 1 199 ? -3.860 -5.445 -7.722 1.00 92.44 199 ALA A CA 1
ATOM 1538 C C . ALA A 1 199 ? -4.452 -5.673 -6.335 1.00 92.44 199 ALA A C 1
ATOM 1540 O O . ALA A 1 199 ? -4.429 -4.793 -5.470 1.00 92.44 199 ALA A O 1
ATOM 1541 N N . ARG A 1 200 ? -4.941 -6.884 -6.096 1.00 91.25 200 ARG A N 1
ATOM 1542 C CA . ARG A 1 200 ? -5.291 -7.394 -4.776 1.00 91.25 200 ARG A CA 1
ATOM 1543 C C . ARG A 1 200 ? -4.156 -8.264 -4.249 1.00 91.25 200 ARG A C 1
ATOM 1545 O O . ARG A 1 200 ? -3.804 -9.279 -4.843 1.00 91.25 200 ARG A O 1
ATOM 1552 N N . ILE A 1 201 ? -3.611 -7.888 -3.100 1.00 86.00 201 ILE A N 1
ATOM 1553 C CA . ILE A 1 201 ? -2.517 -8.592 -2.433 1.00 86.00 201 ILE A CA 1
ATOM 1554 C C . ILE A 1 201 ? -3.090 -9.309 -1.217 1.00 86.00 201 ILE A C 1
ATOM 1556 O O . ILE A 1 201 ? -3.470 -8.668 -0.237 1.00 86.00 201 ILE A O 1
ATOM 1560 N N . LEU A 1 202 ? -3.146 -10.639 -1.267 1.00 83.50 202 LEU A N 1
ATOM 1561 C CA . LEU A 1 202 ? -3.601 -11.454 -0.148 1.00 83.50 202 LEU A CA 1
ATOM 1562 C C . LEU A 1 202 ? -2.422 -11.871 0.721 1.00 83.50 202 LEU A C 1
ATOM 1564 O O . LEU A 1 202 ? -1.454 -12.484 0.259 1.00 83.50 202 LEU A O 1
ATOM 1568 N N . SER A 1 203 ? -2.544 -11.592 2.014 1.00 78.94 203 SER A N 1
ATOM 1569 C CA . SER A 1 203 ? -1.590 -12.047 3.010 1.00 78.94 203 SER A CA 1
ATOM 1570 C C . SER A 1 203 ? -2.099 -13.280 3.747 1.00 78.94 203 SER A C 1
ATOM 1572 O O . SER A 1 203 ? -3.259 -13.372 4.150 1.00 78.94 203 SER A O 1
ATOM 1574 N N . LEU A 1 204 ? -1.201 -14.232 3.971 1.00 73.38 204 LEU A N 1
ATOM 1575 C CA . LEU A 1 204 ? -1.386 -15.313 4.924 1.00 73.38 204 LEU A CA 1
ATOM 1576 C C . LEU A 1 204 ? -0.890 -14.840 6.286 1.00 73.38 204 LEU A C 1
ATOM 1578 O O . LEU A 1 204 ? 0.273 -14.472 6.437 1.00 73.38 204 LEU A O 1
ATOM 1582 N N . THR A 1 205 ? -1.766 -14.865 7.286 1.00 66.00 205 THR A N 1
ATOM 1583 C CA . THR A 1 205 ? -1.365 -14.626 8.672 1.00 66.00 205 THR A CA 1
ATOM 1584 C C . THR A 1 205 ? -0.533 -15.802 9.160 1.00 66.00 205 THR A C 1
ATOM 1586 O O . THR A 1 205 ? -1.029 -16.930 9.231 1.00 66.00 205 THR A O 1
ATOM 1589 N N . THR A 1 206 ? 0.722 -15.530 9.503 1.00 60.69 206 THR A N 1
ATOM 1590 C CA . THR A 1 206 ? 1.634 -16.513 10.098 1.00 60.69 206 THR A CA 1
ATOM 1591 C C . THR A 1 206 ? 1.615 -16.405 11.619 1.00 60.69 206 THR A C 1
ATOM 1593 O O . THR A 1 206 ? 1.733 -17.413 12.309 1.00 60.69 206 THR A O 1
ATOM 1596 N N . TYR A 1 207 ? 1.437 -15.192 12.146 1.00 59.03 207 TYR A N 1
ATOM 1597 C CA . TYR A 1 207 ? 1.399 -14.918 13.578 1.00 59.03 207 TYR A CA 1
ATOM 1598 C C . TYR A 1 207 ? 0.593 -13.650 13.855 1.00 59.03 207 TYR A C 1
ATOM 1600 O O . TYR A 1 207 ? 0.681 -12.687 13.095 1.00 59.03 207 TYR A O 1
ATOM 1608 N N . LEU A 1 208 ? -0.177 -13.654 14.939 1.00 60.56 208 LEU A N 1
ATOM 1609 C CA . LEU A 1 208 ? -0.938 -12.502 15.401 1.00 60.56 208 LEU A CA 1
ATOM 1610 C C . LEU A 1 208 ? -0.987 -12.510 16.929 1.00 60.56 208 LEU A C 1
ATOM 1612 O O . LEU A 1 208 ? -1.364 -13.521 17.527 1.00 60.56 208 LEU A O 1
ATOM 1616 N N . ARG A 1 209 ? -0.655 -11.377 17.548 1.00 60.72 209 ARG A N 1
ATOM 1617 C CA . ARG A 1 209 ? -0.941 -11.102 18.955 1.00 60.72 209 ARG A CA 1
ATOM 1618 C C . ARG A 1 209 ? -1.689 -9.774 19.088 1.00 60.72 209 ARG A C 1
ATOM 1620 O O . ARG A 1 209 ? -1.303 -8.795 18.449 1.00 60.72 209 ARG A O 1
ATOM 1627 N N . PRO A 1 210 ? -2.737 -9.705 19.926 1.00 56.78 210 PRO A N 1
ATOM 1628 C CA . PRO A 1 210 ? -3.228 -8.415 20.384 1.00 56.78 210 PRO A CA 1
ATOM 1629 C C . PRO A 1 210 ? -2.109 -7.727 21.179 1.00 56.78 210 PRO A C 1
ATOM 1631 O O . PRO A 1 210 ? -1.512 -8.348 22.064 1.00 56.78 210 PRO A O 1
ATOM 1634 N N . CYS A 1 211 ? -1.810 -6.463 20.869 1.00 49.03 211 CYS A N 1
ATOM 1635 C CA . CYS A 1 211 ? -0.940 -5.670 21.735 1.00 49.03 211 CYS A CA 1
ATOM 1636 C C . CYS A 1 211 ? -1.685 -5.464 23.054 1.00 49.03 211 CYS A C 1
ATOM 1638 O O . CYS A 1 211 ? -2.792 -4.924 23.066 1.00 49.03 211 CYS A O 1
ATOM 1640 N N . ALA A 1 212 ? -1.114 -5.957 24.153 1.00 41.06 212 ALA A N 1
ATOM 1641 C CA . ALA A 1 212 ? -1.724 -5.848 25.467 1.00 41.06 212 ALA A CA 1
ATOM 1642 C C . ALA A 1 212 ? -1.950 -4.367 25.796 1.00 41.06 212 ALA A C 1
ATOM 1644 O O . ALA A 1 212 ? -1.003 -3.617 26.034 1.00 41.06 212 ALA A O 1
ATOM 1645 N N . VAL A 1 213 ? -3.213 -3.943 25.826 1.00 38.97 213 VAL A N 1
ATOM 1646 C CA . VAL A 1 213 ? -3.590 -2.720 26.526 1.00 38.97 213 VAL A CA 1
ATOM 1647 C C . VAL A 1 213 ? -3.355 -3.033 27.996 1.00 38.97 213 VAL A C 1
ATOM 1649 O O . VAL A 1 213 ? -4.091 -3.822 28.586 1.00 38.97 213 VAL A O 1
ATOM 1652 N N . PHE A 1 214 ? -2.280 -2.494 28.570 1.00 33.72 214 PHE A N 1
ATOM 1653 C CA . PHE A 1 214 ? -2.046 -2.581 30.005 1.00 33.72 214 PHE A CA 1
ATOM 1654 C C . PHE A 1 214 ? -3.246 -1.951 30.715 1.00 33.72 214 PHE A C 1
ATOM 1656 O O . PHE A 1 214 ? -3.363 -0.729 30.809 1.00 33.72 214 PHE A O 1
ATOM 1663 N N . SER A 1 215 ? -4.146 -2.786 31.231 1.00 31.08 215 SER A N 1
ATOM 1664 C CA . SER A 1 215 ? -5.098 -2.372 32.246 1.00 31.08 215 SER A CA 1
ATOM 1665 C C . SER A 1 215 ? -4.302 -2.105 33.522 1.00 31.08 215 SER A C 1
ATOM 1667 O O . SER A 1 215 ? -4.095 -2.990 34.351 1.00 31.08 215 SER A O 1
ATOM 1669 N N . SER A 1 216 ? -3.820 -0.876 33.668 1.00 34.47 216 SER A N 1
ATOM 1670 C CA . SER A 1 216 ? -3.425 -0.301 34.952 1.00 34.47 216 SER A CA 1
ATOM 1671 C C . SER A 1 216 ? -4.685 -0.140 35.816 1.00 34.47 216 SER A C 1
ATOM 1673 O O . SER A 1 216 ? -5.206 0.959 35.993 1.00 34.47 216 SER A O 1
ATOM 1675 N N . GLY A 1 217 ? -5.225 -1.262 36.290 1.00 30.59 217 GLY A N 1
ATOM 1676 C CA . GLY A 1 217 ? -6.360 -1.334 37.200 1.00 30.59 217 GLY A CA 1
ATOM 1677 C C . GLY A 1 217 ? -5.863 -1.484 38.631 1.00 30.59 217 GLY A C 1
ATOM 1678 O O . GLY A 1 217 ? -5.462 -2.567 39.040 1.00 30.59 217 GLY A O 1
ATOM 1679 N N . TYR A 1 218 ? -5.861 -0.363 39.346 1.00 33.38 218 TYR A N 1
ATOM 1680 C CA . TYR A 1 218 ? -5.832 -0.194 40.798 1.00 33.38 218 TYR A CA 1
ATOM 1681 C C . TYR A 1 218 ? -6.054 -1.473 41.634 1.00 33.38 218 TYR A C 1
ATOM 1683 O O . TYR A 1 218 ? -7.183 -1.917 41.819 1.00 33.38 218 TYR A O 1
ATOM 1691 N N . TYR A 1 219 ? -4.988 -1.983 42.255 1.00 31.55 219 TYR A N 1
ATOM 1692 C CA . TYR A 1 219 ? -5.096 -2.726 43.514 1.00 31.55 219 TYR A CA 1
ATOM 1693 C C . TYR A 1 219 ? -5.092 -1.707 44.664 1.00 31.55 219 TYR A C 1
ATOM 1695 O O . TYR A 1 219 ? -4.068 -1.442 45.289 1.00 31.55 219 TYR A O 1
ATOM 1703 N N . THR A 1 220 ? -6.240 -1.081 44.925 1.00 35.88 220 THR A N 1
ATOM 1704 C CA . THR A 1 220 ? -6.513 -0.472 46.235 1.00 35.88 220 THR A CA 1
ATOM 1705 C C . THR A 1 220 ? -7.099 -1.549 47.134 1.00 35.88 220 THR A C 1
ATOM 1707 O O . THR A 1 220 ? -8.107 -2.164 46.793 1.00 35.88 220 THR A O 1
ATOM 1710 N N . GLY A 1 221 ? -6.411 -1.816 48.242 1.00 34.34 221 GLY A N 1
ATOM 1711 C CA . GLY A 1 221 ? -6.744 -2.881 49.175 1.00 34.34 221 GLY A CA 1
ATOM 1712 C C . GLY A 1 221 ? -8.042 -2.675 49.948 1.00 34.34 221 GLY A C 1
ATOM 1713 O O . GLY A 1 221 ? -8.558 -1.567 50.048 1.00 34.34 221 GLY A O 1
ATOM 1714 N N . LEU A 1 222 ? -8.513 -3.778 50.526 1.00 34.09 222 LEU A N 1
ATOM 1715 C CA . LEU A 1 222 ? -9.306 -3.850 51.752 1.00 34.09 222 LEU A CA 1
ATOM 1716 C C . LEU A 1 222 ? -9.478 -5.337 52.100 1.00 34.09 222 LEU A C 1
ATOM 1718 O O . LEU A 1 222 ? -10.288 -6.034 51.498 1.00 34.09 222 LEU A O 1
ATOM 1722 N N . MET A 1 223 ? -8.700 -5.825 53.064 1.00 32.31 223 MET A N 1
ATOM 1723 C CA . MET A 1 223 ? -9.156 -6.900 53.946 1.00 32.31 223 MET A CA 1
ATOM 1724 C C . MET A 1 223 ? -9.183 -6.317 55.356 1.00 32.31 223 MET A C 1
ATOM 1726 O O . MET A 1 223 ? -8.156 -5.862 55.865 1.00 32.31 223 MET A O 1
ATOM 1730 N N . HIS A 1 224 ? -10.394 -6.235 55.901 1.00 39.03 224 HIS A N 1
ATOM 1731 C CA . HIS A 1 224 ? -10.647 -6.309 57.336 1.00 39.03 224 HIS A CA 1
ATOM 1732 C C . HIS A 1 224 ? -10.492 -7.760 57.790 1.00 39.03 224 HIS A C 1
ATOM 1734 O O . HIS A 1 224 ? -10.797 -8.652 56.964 1.00 39.03 224 HIS A O 1
#

Nearest PDB structures (foldseek):
  1vpr-assembly1_A  TM=5.459E-01  e=6.773E-02  Lingulaulax polyedra
  1yq2-assembly1_F  TM=7.573E-01  e=4.784E+00  Arthrobacter sp. C2-2
  6mna-assembly1_A  TM=2.709E-01  e=9.303E-01  Mycobacterium tuberculosis H37Rv
  2ns9-assembly1_B  TM=2.007E-01  e=4.062E+00  Aeropyrum pernix

Mean predicted aligned error: 10.12 Å

Foldseek 3Di:
DFAPLPPFPDFKWFKWKWDLVPKDQCLVVCVLLQFDPLVSVLQSPWIKIWIWGWAAPDLVPPPAKIKIKIKIATDDLPPVSCVVCVVQVHDRIDIDIDMQNQDWDWDQDSRNGIKIKGKHKDFLVCLVPDPQPQPPLSVQQNPAADHPDRHRGMWMKMKMWDDDPPDPWIKIKIWIWHAGPSFTKIWIWIDTDPDIDIIIITIDTPDMDGDDSPPPDDPPDDDD

Solvent-accessible surface area (backbone atoms only — not comparable to full-atom values): 12490 Å² total; per-residue (Å²): 98,67,53,61,88,82,69,55,63,74,46,34,38,35,33,30,32,54,36,75,88,80,19,51,72,59,57,66,59,40,48,74,57,55,45,54,68,74,51,48,56,48,55,74,70,37,42,44,35,39,36,41,38,28,43,59,71,38,94,89,41,72,84,74,41,31,36,39,35,42,36,41,34,64,36,85,41,64,77,74,57,39,42,68,39,50,77,60,71,47,67,54,64,45,78,47,78,44,67,36,71,52,60,77,43,80,49,77,37,88,68,63,42,37,28,36,35,29,35,27,70,43,30,47,51,54,55,66,72,50,75,58,87,70,44,82,58,37,59,65,55,66,61,73,72,61,66,94,41,51,83,70,27,50,34,42,39,37,41,38,31,59,48,70,102,74,58,95,58,60,36,42,40,42,34,32,36,38,39,33,95,46,20,51,29,36,30,39,30,35,37,43,77,92,50,70,49,73,33,45,43,38,32,37,55,78,44,76,44,74,56,79,76,79,78,87,69,81,88,75,86,87,83,132

Secondary structure (DSSP, 8-state):
-PPPTT--TTSEEEEEEE-TTTSPP-HHHHHHTT--HHHHHHHHH-EEEEEEEEEESSTT-TTT-EEEEEEEEEES-HHHHTHHHHHTT--SEEEEEEE-S---EEEEETTTEEEEEEEEEEEHHHHHHS--TTSGGGGGGGSS---S-TTT-EEEEEEEEE-STT-SS-EEEEEEEEEETTEEEEEEEEEETTEEEEEEEEEEEEEEEE--------------

Sequence (224 aa):
MTVPKDLALPNFDAVFMQNNQESDSQDPIQALQGVPYAIRKVISIAKIKIHIIVEPVNASDASSKYHFKLTSSVMGLGIIGAAPLRAVGFQTDNTDVRVMDGVEQEKDEPMIGKTKSRIWMCTLEELMKEPNSIGEVAEFLKQGWEGYDEKTSKVVRISIKSAGAGSAEPWQNEQVWGVQMGRWTARVAFRKGSVSETARILSLTTYLRPCAVFSSGYYTGLMH

Radius of gyration: 19.1 Å; Cα contacts (8 Å, |Δi|>4): 463; chains: 1; bounding box: 44×37×76 Å

pLDDT: mean 75.21, std 15.49, range [30.59, 94.62]

Organism: NCBI:txid48485

InterPro domains:
  IPR053037 Pericyclase pydY-like [PTHR38115] (1-201)